Protein AF-0000000085162118 (afdb_homodimer)

Organism: Staphylococcus carnosus (strain TM300) (NCBI:txid396513)

Solvent-accessible surface area (backbone atoms only — not comparable to full-atom values): 21091 Å² total; per-residue (Å²): 132,62,80,82,36,65,68,50,48,50,50,53,48,37,44,37,50,25,44,54,58,46,34,51,7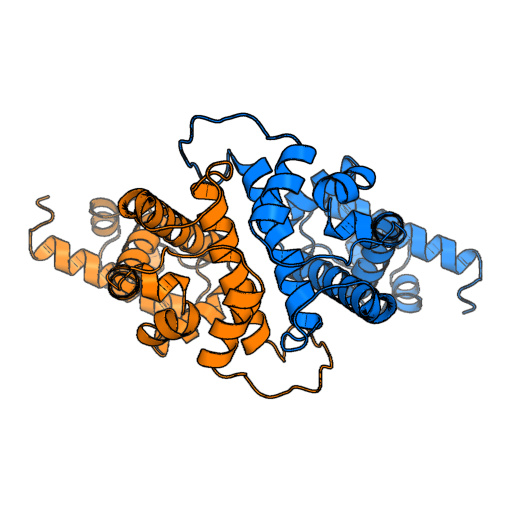9,40,49,58,87,74,59,46,67,65,59,30,22,61,69,40,72,45,57,68,71,60,48,57,75,76,31,90,47,67,62,52,44,47,50,54,40,52,53,61,70,43,41,68,54,71,69,44,59,66,64,50,42,61,63,27,40,48,54,44,47,53,77,60,56,45,71,67,54,53,46,26,48,62,56,31,69,75,29,62,65,55,46,52,52,51,50,49,53,50,35,49,52,44,31,50,49,46,63,77,36,47,90,46,42,47,57,65,84,87,48,55,58,64,57,52,26,43,41,51,52,35,37,52,52,42,52,50,44,57,50,67,24,68,65,70,60,71,53,80,57,81,73,72,68,65,70,52,49,68,56,49,18,52,44,47,60,58,43,36,47,69,43,58,52,76,128,131,62,80,80,37,66,68,50,48,51,50,52,47,37,44,37,51,25,43,54,59,45,34,51,79,40,50,58,88,76,58,46,67,66,59,31,23,63,69,39,71,46,56,68,72,60,47,57,74,77,31,90,48,66,64,52,43,48,51,53,41,52,53,60,71,44,42,69,55,71,68,44,58,67,63,51,43,60,62,27,42,49,54,44,48,53,75,62,57,46,72,65,54,53,45,24,49,63,57,31,68,77,30,60,66,56,47,52,53,52,49,49,54,50,33,51,52,44,29,50,50,48,62,78,36,46,90,44,43,47,56,66,85,86,48,54,58,64,56,52,25,41,40,52,52,34,38,52,50,42,52,50,45,58,51,66,24,67,67,72,59,69,55,81,57,79,72,74,68,68,70,53,49,69,55,52,18,51,43,47,59,59,42,37,46,68,42,58,52,77,130

Structure (mmCIF, N/CA/C/O backbone):
data_AF-0000000085162118-model_v1
#
loop_
_entity.id
_entity.type
_entity.pdbx_description
1 polymer 'Transcriptional regulator tetR-family'
#
loop_
_atom_site.group_PDB
_atom_site.id
_atom_site.type_symbol
_atom_site.label_atom_id
_atom_site.label_alt_id
_atom_site.label_comp_id
_atom_site.label_asym_id
_atom_site.label_entity_id
_atom_site.label_seq_id
_atom_site.pdbx_PDB_ins_code
_atom_site.Cartn_x
_atom_site.Cartn_y
_atom_site.Cartn_z
_atom_site.occupancy
_atom_site.B_iso_or_equiv
_atom_site.auth_seq_id
_atom_site.auth_comp_id
_atom_site.auth_asym_id
_atom_site.auth_atom_id
_atom_site.pdbx_PDB_model_num
ATOM 1 N N . MET A 1 1 ? -11.867 -37.469 -3.518 1 51.97 1 MET A N 1
ATOM 2 C CA . MET A 1 1 ? -11.844 -37.375 -4.973 1 51.97 1 MET A CA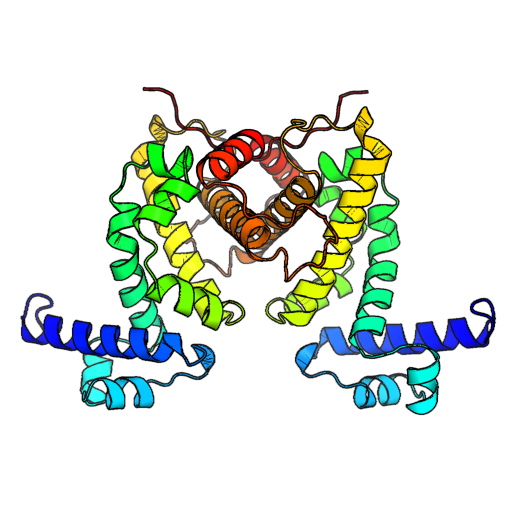 1
ATOM 3 C C . MET A 1 1 ? -10.422 -37.188 -5.484 1 51.97 1 MET A C 1
ATOM 5 O O . MET A 1 1 ? -9.617 -36.5 -4.863 1 51.97 1 MET A O 1
ATOM 9 N N . ASN A 1 2 ? -9.922 -37.875 -6.387 1 58.12 2 ASN A N 1
ATOM 10 C CA . ASN A 1 2 ? -8.57 -37.875 -6.934 1 58.12 2 ASN A CA 1
ATOM 11 C C . ASN A 1 2 ? -8.281 -36.562 -7.66 1 58.12 2 ASN A C 1
ATOM 13 O O . ASN A 1 2 ? -8.914 -36.25 -8.672 1 58.12 2 ASN A O 1
ATOM 17 N N . PRO A 1 3 ? -7.422 -35.625 -7.141 1 63.78 3 PRO A N 1
ATOM 18 C CA . PRO A 1 3 ? -7.133 -34.312 -7.754 1 63.78 3 PRO A CA 1
ATOM 19 C C . PRO A 1 3 ? -6.656 -34.438 -9.203 1 63.78 3 PRO A C 1
ATOM 21 O O . PRO A 1 3 ? -6.742 -33.469 -9.969 1 63.78 3 PRO A O 1
ATOM 24 N N . THR A 1 4 ? -6.332 -35.594 -9.609 1 70.62 4 THR A N 1
ATOM 25 C CA . THR A 1 4 ? -5.852 -35.812 -10.969 1 70.62 4 THR A CA 1
ATOM 26 C C . THR A 1 4 ? -6.988 -36.281 -11.875 1 70.62 4 THR A C 1
ATOM 28 O O . THR A 1 4 ? -6.805 -36.406 -13.086 1 70.62 4 THR A O 1
ATOM 31 N N . ASP A 1 5 ? -8.047 -36.438 -11.234 1 79.69 5 ASP A N 1
ATOM 32 C CA . ASP A 1 5 ? -9.234 -36.781 -12.008 1 79.69 5 ASP A CA 1
ATOM 33 C C . ASP A 1 5 ? -9.656 -35.625 -12.922 1 79.69 5 ASP A C 1
ATOM 35 O O . ASP A 1 5 ? -9.789 -34.5 -12.477 1 79.69 5 ASP A O 1
ATOM 39 N N . LEU A 1 6 ? -9.789 -35.844 -14.18 1 87.44 6 LEU A N 1
ATOM 40 C CA . LEU A 1 6 ? -10.125 -34.875 -15.211 1 87.44 6 LEU A CA 1
ATOM 41 C C . LEU A 1 6 ? -11.367 -34.094 -14.828 1 87.44 6 LEU A C 1
ATOM 43 O O . LEU A 1 6 ? -11.469 -32.906 -15.141 1 87.44 6 LEU A O 1
ATOM 47 N N . ARG A 1 7 ? -12.281 -34.75 -14.18 1 87.69 7 ARG A N 1
ATOM 48 C CA . ARG A 1 7 ? -13.508 -34.094 -13.766 1 87.69 7 ARG A CA 1
ATOM 49 C C . ARG A 1 7 ? -13.219 -33 -12.734 1 87.69 7 ARG A C 1
ATOM 51 O O . ARG A 1 7 ? -13.82 -31.922 -12.758 1 87.69 7 ARG A O 1
ATOM 58 N N . VAL A 1 8 ? -12.289 -33.281 -11.875 1 91.38 8 VAL A N 1
ATOM 59 C CA . VAL A 1 8 ? -11.906 -32.344 -10.836 1 91.38 8 VAL A CA 1
ATOM 60 C C . VAL A 1 8 ? -11.219 -31.125 -11.461 1 91.38 8 VAL A C 1
ATOM 62 O O . VAL A 1 8 ? -11.539 -29.984 -11.125 1 91.38 8 VAL A O 1
ATOM 65 N N . ILE A 1 9 ? -10.391 -31.406 -12.398 1 92.69 9 ILE A N 1
ATOM 66 C CA . ILE A 1 9 ? -9.648 -30.344 -13.078 1 92.69 9 ILE A CA 1
ATOM 67 C C . ILE A 1 9 ? -10.617 -29.438 -13.836 1 92.69 9 ILE A C 1
ATOM 69 O O . ILE A 1 9 ? -10.5 -28.219 -13.781 1 92.69 9 ILE A O 1
ATOM 73 N N . LYS A 1 10 ? -11.523 -30.031 -14.484 1 94.06 10 LYS A N 1
ATOM 74 C CA . LYS A 1 10 ? -12.5 -29.297 -15.266 1 94.06 10 LYS A CA 1
ATOM 75 C C . LYS A 1 10 ? -13.359 -28.406 -14.367 1 94.06 10 LYS A C 1
ATOM 77 O O . LYS A 1 10 ? -13.641 -27.25 -14.711 1 94.06 10 LYS A O 1
ATOM 82 N N . THR A 1 11 ? -13.75 -28.938 -13.266 1 96 11 THR A N 1
ATOM 83 C CA . THR A 1 11 ? -14.578 -28.188 -12.336 1 96 11 THR A CA 1
ATOM 84 C C . THR A 1 11 ? -13.812 -27 -11.758 1 96 11 THR A C 1
ATOM 86 O O . THR A 1 11 ? -14.312 -25.875 -11.742 1 96 11 THR A O 1
ATOM 89 N N . LYS A 1 12 ? -12.586 -27.266 -11.336 1 97 12 LYS A N 1
ATOM 90 C CA . LYS A 1 12 ? -11.766 -26.203 -10.766 1 97 12 LYS A CA 1
ATOM 91 C C . LYS A 1 12 ? -11.508 -25.094 -11.797 1 97 12 LYS A C 1
ATOM 93 O O . LYS A 1 12 ? -11.539 -23.922 -11.461 1 97 12 LYS A O 1
ATOM 98 N N . ARG A 1 13 ? -11.32 -25.516 -13.008 1 96.25 13 ARG A N 1
ATOM 99 C CA . ARG A 1 13 ? -11.102 -24.547 -14.078 1 96.25 13 ARG A CA 1
ATOM 100 C C . ARG A 1 13 ? -12.352 -23.719 -14.328 1 96.25 13 ARG A C 1
ATOM 102 O O . ARG A 1 13 ? -12.266 -22.5 -14.508 1 96.25 13 ARG A O 1
ATOM 109 N N . ALA A 1 14 ? -13.477 -24.391 -14.344 1 97.44 14 ALA A N 1
ATOM 110 C CA . ALA A 1 14 ? -14.734 -23.688 -14.578 1 97.44 14 ALA A CA 1
ATOM 111 C C . ALA A 1 14 ? -15 -22.656 -13.492 1 97.44 14 ALA A C 1
ATOM 113 O O . ALA A 1 14 ? -15.383 -21.516 -13.789 1 97.44 14 ALA A O 1
ATOM 114 N N . LEU A 1 15 ? -14.742 -23.031 -12.305 1 98.31 15 LEU A N 1
ATOM 115 C CA . LEU A 1 15 ? -14.969 -22.141 -11.18 1 98.31 15 LEU A CA 1
ATOM 116 C C . LEU A 1 15 ? -13.961 -20.984 -11.18 1 98.31 15 LEU A C 1
ATOM 118 O O . LEU A 1 15 ? -14.328 -19.844 -10.945 1 98.31 15 LEU A O 1
ATOM 122 N N . SER A 1 16 ? -12.742 -21.297 -11.477 1 97.44 16 SER A N 1
ATOM 123 C CA . SER A 1 16 ? -11.703 -20.281 -11.531 1 97.44 16 SER A CA 1
ATOM 124 C C . SER A 1 16 ? -11.945 -19.297 -12.664 1 97.44 16 SER A C 1
ATOM 126 O O . SER A 1 16 ? -11.797 -18.078 -12.492 1 97.44 16 SER A O 1
ATOM 128 N N . ASP A 1 17 ? -12.352 -19.828 -13.812 1 96.81 17 ASP A N 1
ATOM 129 C CA . ASP A 1 17 ? -12.672 -18.984 -14.953 1 96.81 17 ASP A CA 1
ATOM 130 C C . ASP A 1 17 ? -13.859 -18.062 -14.641 1 96.81 17 ASP A C 1
ATOM 132 O O . ASP A 1 17 ? -13.875 -16.906 -15.047 1 96.81 17 ASP A O 1
ATOM 136 N N . SER A 1 18 ? -14.766 -18.641 -14.016 1 98.19 18 SER A N 1
ATOM 137 C CA . SER A 1 18 ? -15.945 -17.875 -13.609 1 98.19 18 SER A CA 1
ATOM 138 C C . SER A 1 18 ? -15.555 -16.719 -12.688 1 98.19 18 SER A C 1
ATOM 140 O O . SER A 1 18 ? -15.984 -15.586 -12.891 1 98.19 18 SER A O 1
ATOM 142 N N . LEU A 1 19 ? -14.773 -17 -11.672 1 98.06 19 LEU A N 1
ATOM 143 C CA . LEU A 1 19 ? -14.32 -15.945 -10.773 1 98.06 19 LEU A CA 1
ATOM 144 C C . LEU A 1 19 ? -13.531 -14.883 -11.523 1 98.06 19 LEU A C 1
ATOM 146 O O . LEU A 1 19 ? -13.711 -13.688 -11.289 1 98.06 19 LEU A O 1
ATOM 150 N N . PHE A 1 20 ? -12.672 -15.367 -12.383 1 96.25 20 PHE A N 1
ATOM 151 C CA . PHE A 1 20 ? -11.875 -14.453 -13.195 1 96.25 20 PHE A CA 1
ATOM 152 C C . PHE A 1 20 ? -12.766 -13.469 -13.945 1 96.25 20 PHE A C 1
ATOM 154 O O . PHE A 1 20 ? -12.531 -12.258 -13.906 1 96.25 20 PHE A O 1
ATOM 161 N N . LYS A 1 21 ? -13.742 -13.953 -14.531 1 96.25 21 LYS A N 1
ATOM 162 C CA . LYS A 1 21 ? -14.68 -13.133 -15.297 1 96.25 21 LYS A CA 1
ATOM 163 C C . LYS A 1 21 ? -15.406 -12.141 -14.391 1 96.25 21 LYS A C 1
ATOM 165 O O . LYS A 1 21 ? -15.523 -10.961 -14.727 1 96.25 21 LYS A O 1
ATOM 170 N N . LEU A 1 22 ? -15.836 -12.555 -13.312 1 97.75 22 LEU A N 1
ATOM 171 C CA . LEU A 1 22 ? -16.562 -11.711 -12.383 1 97.75 22 LEU A CA 1
ATOM 172 C C . LEU A 1 22 ? -15.68 -10.594 -11.844 1 97.75 22 LEU A C 1
ATOM 174 O O . LEU A 1 22 ? -16.141 -9.469 -11.648 1 97.75 22 LEU A O 1
ATOM 178 N N . LEU A 1 23 ? -14.414 -10.906 -11.641 1 96.88 23 LEU A N 1
ATOM 179 C CA . LEU A 1 23 ? -13.461 -9.953 -11.07 1 96.88 23 LEU A CA 1
ATOM 180 C C . LEU A 1 23 ? -13.25 -8.766 -12.008 1 96.88 23 LEU A C 1
ATOM 182 O O . LEU A 1 23 ? -12.812 -7.699 -11.578 1 96.88 23 LEU A O 1
ATOM 186 N N . GLU A 1 24 ? -13.523 -8.961 -13.234 1 93.75 24 GLU A N 1
ATOM 187 C CA . GLU A 1 24 ? -13.312 -7.902 -14.219 1 93.75 24 GLU A CA 1
ATOM 188 C C . GLU A 1 24 ? -14.289 -6.746 -14 1 93.75 24 GLU A C 1
ATOM 190 O O . GLU A 1 24 ? -13.961 -5.594 -14.289 1 93.75 24 GLU A O 1
ATOM 195 N N . ASN A 1 25 ? -15.438 -7.086 -13.367 1 94.06 25 ASN A N 1
ATOM 196 C CA . ASN A 1 25 ? -16.453 -6.043 -13.344 1 94.06 25 ASN A CA 1
ATOM 197 C C . ASN A 1 25 ? -17.109 -5.922 -11.969 1 94.06 25 ASN A C 1
ATOM 199 O O . ASN A 1 25 ? -17.906 -5.008 -11.734 1 94.06 25 ASN A O 1
ATOM 203 N N . THR A 1 26 ? -16.797 -6.773 -11.125 1 95.69 26 THR A N 1
ATOM 204 C CA . THR A 1 26 ? -17.406 -6.789 -9.805 1 95.69 26 THR A CA 1
ATOM 205 C C . THR A 1 26 ? -16.328 -6.828 -8.719 1 95.69 26 THR A C 1
ATOM 207 O O . THR A 1 26 ? -15.352 -7.566 -8.828 1 95.69 26 THR A O 1
ATOM 210 N N . MET A 1 27 ? -16.531 -6.051 -7.664 1 94.25 27 MET A N 1
ATOM 211 C CA . MET A 1 27 ? -15.609 -6.094 -6.527 1 94.25 27 MET A CA 1
ATOM 212 C C . MET A 1 27 ? -15.625 -7.469 -5.867 1 94.25 27 MET A C 1
ATOM 214 O O . MET A 1 27 ? -16.688 -8.055 -5.672 1 94.25 27 MET A O 1
ATOM 218 N N . PHE A 1 28 ? -14.492 -7.867 -5.52 1 96.75 28 PHE A N 1
ATOM 219 C CA . PHE A 1 28 ? -14.367 -9.203 -4.941 1 96.75 28 PHE A CA 1
ATOM 220 C C . PHE A 1 28 ? -15.234 -9.336 -3.695 1 96.75 28 PHE A C 1
ATOM 222 O O . PHE A 1 28 ? -15.891 -10.359 -3.502 1 96.75 28 PHE A O 1
ATOM 229 N N . SER A 1 29 ? -15.227 -8.367 -2.855 1 93.12 29 SER A N 1
ATOM 230 C CA . SER A 1 29 ? -15.984 -8.391 -1.608 1 93.12 29 SER A CA 1
ATOM 231 C C . SER A 1 29 ? -17.469 -8.609 -1.867 1 93.12 29 SER A C 1
ATOM 233 O O . SER A 1 29 ? -18.188 -9.164 -1.02 1 93.12 29 SER A O 1
ATOM 235 N N . SER A 1 30 ? -17.953 -8.258 -2.998 1 95.75 30 SER A N 1
ATOM 236 C CA . SER A 1 30 ? -19.375 -8.352 -3.33 1 95.75 30 SER A CA 1
ATOM 237 C C . SER A 1 30 ? -19.688 -9.656 -4.066 1 95.75 30 SER A C 1
ATOM 239 O O . SER A 1 30 ? -20.844 -10 -4.26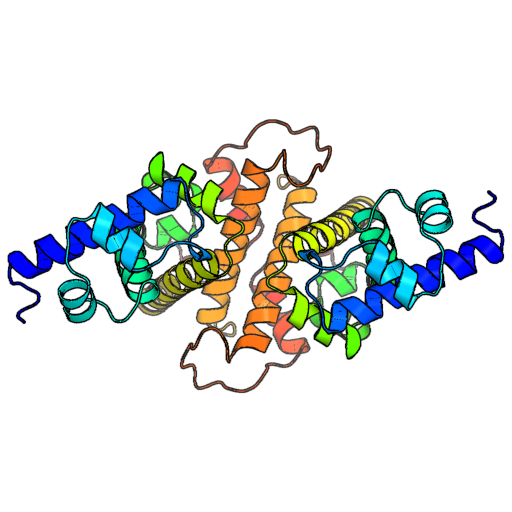2 1 95.75 30 SER A O 1
ATOM 241 N N . ILE A 1 31 ? -18.703 -10.297 -4.531 1 98.12 31 ILE A N 1
ATOM 242 C CA . ILE A 1 31 ? -18.906 -11.555 -5.242 1 98.12 31 ILE A CA 1
ATOM 243 C C . ILE A 1 31 ? -19.25 -12.664 -4.25 1 98.12 31 ILE A C 1
ATOM 245 O O . ILE A 1 31 ? -18.609 -12.789 -3.205 1 98.12 31 ILE A O 1
ATOM 249 N N . THR A 1 32 ? -20.234 -13.422 -4.543 1 97.88 32 THR A N 1
ATOM 250 C CA . THR A 1 32 ? -20.641 -14.523 -3.678 1 97.88 32 THR A CA 1
ATOM 251 C C . THR A 1 32 ? -20.391 -15.867 -4.359 1 97.88 32 THR A C 1
ATOM 253 O O . THR A 1 32 ? -20.188 -15.922 -5.578 1 97.88 32 THR A O 1
ATOM 256 N N . VAL A 1 33 ? -20.438 -16.906 -3.543 1 98.38 33 VAL A N 1
ATOM 257 C CA . VAL A 1 33 ? -20.297 -18.25 -4.078 1 98.38 33 VAL A CA 1
ATOM 258 C C . VAL A 1 33 ? -21.438 -18.547 -5.059 1 98.38 33 VAL A C 1
ATOM 260 O O . VAL A 1 33 ? -21.219 -19.172 -6.102 1 98.38 33 VAL A O 1
ATOM 263 N N . ASN A 1 34 ? -22.594 -18.047 -4.762 1 98.25 34 ASN A N 1
ATOM 264 C CA . ASN A 1 34 ? -23.734 -18.25 -5.652 1 98.25 34 ASN A CA 1
ATOM 265 C C . ASN A 1 34 ? -23.484 -17.625 -7.023 1 98.25 34 ASN A C 1
ATOM 267 O O . ASN A 1 34 ? -23.781 -18.25 -8.055 1 98.25 34 ASN A O 1
ATOM 271 N N . MET A 1 35 ? -23 -16.438 -7.105 1 98.56 35 MET A N 1
ATOM 272 C CA . MET A 1 35 ? -22.688 -15.773 -8.367 1 98.56 35 MET A CA 1
ATOM 273 C C . MET A 1 35 ? -21.672 -16.594 -9.172 1 98.56 35 MET A C 1
ATOM 275 O O . MET A 1 35 ? -21.828 -16.75 -10.383 1 98.56 35 MET A O 1
ATOM 279 N N . ILE A 1 36 ? -20.656 -17.094 -8.492 1 98.75 36 ILE A N 1
ATOM 280 C CA . ILE A 1 36 ? -19.594 -17.891 -9.117 1 98.75 36 ILE A CA 1
ATOM 281 C C . ILE A 1 36 ? -20.188 -19.156 -9.711 1 98.75 36 ILE A C 1
ATOM 283 O O . ILE A 1 36 ? -19.938 -19.5 -10.867 1 98.75 36 ILE A O 1
ATOM 287 N N . CYS A 1 37 ? -20.938 -19.844 -8.891 1 98.62 37 CYS A N 1
ATOM 288 C CA . CYS A 1 37 ? -21.547 -21.094 -9.305 1 98.62 37 CYS A CA 1
ATOM 289 C C . CYS A 1 37 ? -22.484 -20.891 -10.484 1 98.62 37 CYS A C 1
ATOM 291 O O . CYS A 1 37 ? -22.484 -21.672 -11.43 1 98.62 37 CYS A O 1
ATOM 293 N N . GLU A 1 38 ? -23.312 -19.859 -10.445 1 98.31 38 GLU A N 1
ATOM 294 C CA . GLU A 1 38 ? -24.234 -19.562 -11.531 1 98.31 38 GLU A CA 1
ATOM 295 C C . GLU A 1 38 ? -23.484 -19.297 -12.836 1 98.31 38 GLU A C 1
ATOM 297 O O . GLU A 1 38 ? -23.844 -19.828 -13.883 1 98.31 38 GLU A O 1
ATOM 302 N N . GLU A 1 39 ? -22.438 -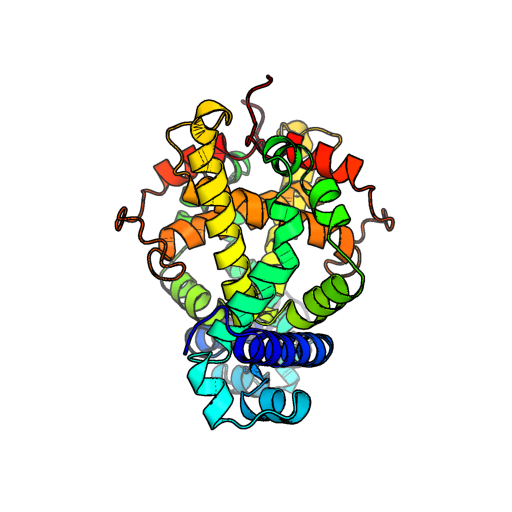18.531 -12.773 1 97.75 39 GLU A N 1
ATOM 303 C CA . GLU A 1 39 ? -21.625 -18.203 -13.945 1 97.75 39 GLU A CA 1
ATOM 304 C C . GLU A 1 39 ? -20.922 -19.453 -14.492 1 97.75 39 GLU A C 1
ATOM 306 O O . GLU A 1 39 ? -20.781 -19.594 -15.703 1 97.75 39 GLU A O 1
ATOM 311 N N . ALA A 1 40 ? -20.516 -20.328 -13.641 1 98 40 ALA A N 1
ATOM 312 C CA . ALA A 1 40 ? -19.781 -21.516 -14.016 1 98 40 ALA A CA 1
ATOM 313 C C . ALA A 1 40 ? -20.719 -22.656 -14.391 1 98 40 ALA A C 1
ATOM 315 O O . ALA A 1 40 ? -20.281 -23.688 -14.922 1 98 40 ALA A O 1
ATOM 316 N N . LEU A 1 41 ? -21.938 -22.5 -14.016 1 97.38 41 LEU A N 1
ATOM 317 C CA . LEU A 1 41 ? -22.922 -23.562 -14.18 1 97.38 41 LEU A CA 1
ATOM 318 C C . LEU A 1 41 ? -22.531 -24.797 -13.359 1 97.38 41 LEU A C 1
ATOM 320 O O . LEU A 1 41 ? -22.516 -25.922 -13.883 1 97.38 41 LEU A O 1
ATOM 324 N N . VAL A 1 42 ? -22.156 -24.594 -12.172 1 97.25 42 VAL A N 1
ATOM 325 C CA . VAL A 1 42 ? -21.781 -25.609 -11.195 1 97.25 42 VAL A CA 1
ATOM 326 C C . VAL A 1 42 ? -22.625 -25.469 -9.938 1 97.25 42 VAL A C 1
ATOM 328 O O . VAL A 1 42 ? -22.891 -24.344 -9.484 1 97.25 42 VAL A O 1
ATOM 331 N N . HIS A 1 43 ? -23.062 -26.562 -9.352 1 96.19 43 HIS A N 1
ATOM 332 C CA . HIS A 1 43 ? -23.844 -26.531 -8.125 1 96.19 43 HIS A CA 1
ATOM 333 C C . HIS A 1 43 ? -22.969 -26.156 -6.926 1 96.19 43 HIS A C 1
ATOM 335 O O . HIS A 1 43 ? -21.797 -26.5 -6.871 1 96.19 43 HIS A O 1
ATOM 341 N N . ARG A 1 44 ? -23.641 -25.547 -5.945 1 96.69 44 ARG A N 1
ATOM 342 C CA . ARG A 1 44 ? -22.953 -25.094 -4.742 1 96.69 44 ARG A CA 1
ATOM 343 C C . ARG A 1 44 ? -22.344 -26.266 -3.986 1 96.69 44 ARG A C 1
ATOM 345 O O . ARG A 1 44 ? -21.25 -26.141 -3.408 1 96.69 44 ARG A O 1
ATOM 352 N N . THR A 1 45 ? -23 -27.391 -3.977 1 96.81 45 THR A N 1
ATOM 353 C CA . THR A 1 45 ? -22.484 -28.562 -3.291 1 96.81 45 THR A CA 1
ATOM 354 C C . THR A 1 45 ? -21.156 -29 -3.893 1 96.81 45 THR A C 1
ATOM 356 O O . THR A 1 45 ? -20.25 -29.406 -3.166 1 96.81 45 THR A O 1
ATOM 359 N N . THR A 1 46 ? -21.109 -28.938 -5.211 1 96.62 46 THR A N 1
ATOM 360 C CA . THR A 1 46 ? -19.891 -29.297 -5.914 1 96.62 46 THR A CA 1
ATOM 361 C C . THR A 1 46 ? -18.781 -28.281 -5.609 1 96.62 46 THR A C 1
ATOM 363 O O . THR A 1 46 ? -17.625 -28.656 -5.461 1 96.62 46 THR A O 1
ATOM 366 N N . PHE A 1 47 ? -19.125 -27 -5.512 1 98.12 47 PHE A N 1
ATOM 367 C CA . PHE A 1 47 ? -18.156 -25.969 -5.133 1 98.12 47 PHE A CA 1
ATOM 368 C C . PHE A 1 47 ? -17.438 -26.359 -3.844 1 98.12 47 PHE A C 1
ATOM 370 O O . PHE A 1 47 ? -16.219 -26.359 -3.783 1 98.12 47 PHE A O 1
ATOM 377 N N . TYR A 1 48 ? -18.188 -26.781 -2.885 1 97.25 48 TYR A N 1
ATOM 378 C CA . TYR A 1 48 ? -17.656 -27 -1.546 1 97.25 48 TYR A CA 1
ATOM 379 C C . TYR A 1 48 ? -16.906 -28.328 -1.47 1 97.25 48 TYR A C 1
ATOM 381 O O . TYR A 1 48 ? -16.203 -28.594 -0.49 1 97.25 48 TYR A O 1
ATOM 389 N N . LYS A 1 49 ? -16.953 -29.172 -2.443 1 96.94 49 LYS A N 1
ATOM 390 C CA . LYS A 1 49 ? -16.109 -30.359 -2.562 1 96.94 49 LYS A CA 1
ATOM 391 C C . LYS A 1 49 ? -14.688 -29.984 -2.938 1 96.94 49 LYS A C 1
ATOM 393 O O . LYS A 1 49 ? -13.75 -30.75 -2.682 1 96.94 49 LYS A O 1
ATOM 398 N N . HIS A 1 50 ? -14.586 -28.828 -3.521 1 97.06 50 HIS A N 1
ATOM 399 C CA . HIS A 1 50 ? -13.289 -28.469 -4.082 1 97.06 50 HIS A CA 1
ATOM 400 C C . HIS A 1 50 ? -12.672 -27.297 -3.336 1 97.06 50 HIS A C 1
ATOM 402 O O . HIS A 1 50 ? -11.453 -27.172 -3.254 1 97.06 50 HIS A O 1
ATOM 408 N N . PHE A 1 51 ? -13.547 -26.391 -2.859 1 98.12 51 PHE A N 1
ATOM 409 C CA . PHE A 1 51 ? -13.062 -25.172 -2.203 1 98.12 51 PHE A CA 1
ATOM 410 C C . PHE A 1 51 ? -13.844 -24.906 -0.922 1 98.12 51 PHE A C 1
ATOM 412 O O . PHE A 1 51 ? -15.055 -25.125 -0.872 1 98.12 51 PHE A O 1
ATOM 419 N N . TYR A 1 52 ? -13.133 -24.328 0.046 1 97.56 52 TYR A N 1
ATOM 420 C CA . TYR A 1 52 ? -13.742 -24.031 1.338 1 97.56 52 TYR A CA 1
ATOM 421 C C . TYR A 1 52 ? -14.602 -22.781 1.257 1 97.56 52 TYR A C 1
ATOM 423 O O . TYR A 1 52 ? -15.664 -22.703 1.889 1 97.56 52 TYR A O 1
ATOM 431 N N . ASP A 1 53 ? -14.148 -21.781 0.558 1 97.19 53 ASP A N 1
ATOM 432 C CA . ASP A 1 53 ? -14.82 -20.5 0.371 1 97.19 53 ASP A CA 1
ATOM 433 C C . ASP A 1 53 ? -14.273 -19.766 -0.845 1 97.19 53 ASP A C 1
ATOM 435 O O . ASP A 1 53 ? -13.453 -20.312 -1.588 1 97.19 53 ASP A O 1
ATOM 439 N N . LYS A 1 54 ? -14.734 -18.625 -1.088 1 97.31 54 LYS A N 1
ATOM 440 C CA . LYS A 1 54 ? -14.32 -17.875 -2.266 1 97.31 54 LYS A CA 1
ATOM 441 C C . LYS A 1 54 ? -12.867 -17.422 -2.143 1 97.31 54 LYS A C 1
ATOM 443 O O . LYS A 1 54 ? -12.195 -17.172 -3.15 1 97.31 54 LYS A O 1
ATOM 448 N N . TYR A 1 55 ? -12.375 -17.328 -0.967 1 95.75 55 TYR A N 1
ATOM 449 C CA . TYR A 1 55 ? -10.984 -16.953 -0.766 1 95.75 55 TYR A CA 1
ATOM 450 C C . TYR A 1 55 ? -10.047 -18.078 -1.188 1 95.75 55 TYR A C 1
ATOM 452 O O . TYR A 1 55 ? -8.992 -17.828 -1.771 1 95.75 55 TYR A O 1
ATOM 460 N N . ASP A 1 56 ? -10.445 -19.219 -0.856 1 96.94 56 ASP A N 1
ATOM 461 C CA . ASP A 1 56 ? -9.703 -20.391 -1.307 1 96.94 56 ASP A CA 1
ATOM 462 C C . ASP A 1 56 ? -9.656 -20.453 -2.832 1 96.94 56 ASP A C 1
ATOM 464 O O . ASP A 1 56 ? -8.602 -20.719 -3.414 1 96.94 56 ASP A O 1
ATOM 468 N N . LEU A 1 57 ? -10.742 -20.219 -3.4 1 98.31 57 LEU A N 1
ATOM 469 C CA . LEU A 1 57 ? -10.805 -20.203 -4.859 1 98.31 57 LEU A CA 1
ATOM 470 C C . LEU A 1 57 ? -9.961 -19.062 -5.426 1 98.31 57 LEU A C 1
ATOM 472 O O . LEU A 1 57 ? -9.266 -19.25 -6.43 1 98.31 57 LEU A O 1
ATOM 476 N N . LEU A 1 58 ? -10.031 -17.891 -4.832 1 97.38 58 LEU A N 1
ATOM 477 C CA . LEU A 1 58 ? -9.203 -16.766 -5.27 1 97.38 58 LEU A CA 1
ATOM 478 C C . LEU A 1 58 ? -7.723 -17.125 -5.207 1 97.38 58 LEU A C 1
ATOM 480 O O . LEU A 1 58 ? -6.969 -16.828 -6.133 1 97.38 58 LEU A O 1
ATOM 484 N N . SER A 1 59 ? -7.379 -17.75 -4.133 1 95.31 59 SER A N 1
ATOM 485 C CA . SER A 1 59 ? -5.992 -18.172 -3.986 1 95.31 59 SER A CA 1
ATOM 486 C C . SER A 1 59 ? -5.578 -19.109 -5.125 1 95.31 59 SER A C 1
ATOM 488 O O . SER A 1 59 ? -4.508 -18.938 -5.711 1 95.31 59 SER A O 1
ATOM 490 N N . TYR A 1 60 ? -6.383 -20.016 -5.367 1 96.06 60 TYR A N 1
ATOM 491 C CA . TYR A 1 60 ? -6.133 -20.953 -6.461 1 96.06 60 TYR A CA 1
ATOM 492 C C . TYR A 1 60 ? -5.992 -20.219 -7.789 1 96.06 60 TYR A C 1
ATOM 494 O O . TYR A 1 60 ? -5.062 -20.484 -8.555 1 96.06 60 TYR A O 1
ATOM 502 N N . LEU A 1 61 ? -6.863 -19.328 -8.062 1 95.44 61 LEU A N 1
ATOM 503 C CA . LEU A 1 61 ? -6.855 -18.547 -9.297 1 95.44 61 LEU A CA 1
ATOM 504 C C . LEU A 1 61 ? -5.57 -17.75 -9.422 1 95.44 61 LEU A C 1
ATOM 506 O O . LEU A 1 61 ? -4.898 -17.797 -10.453 1 95.44 61 LEU A O 1
ATOM 510 N N . LEU A 1 62 ? -5.199 -17.016 -8.438 1 92.81 62 LEU A N 1
ATOM 511 C CA . LEU A 1 62 ? -4.047 -16.125 -8.477 1 92.81 62 LEU A CA 1
ATOM 512 C C . LEU A 1 62 ? -2.752 -16.922 -8.609 1 92.81 62 LEU A C 1
ATOM 514 O O . LEU A 1 62 ? -1.825 -16.5 -9.305 1 92.81 62 LEU A O 1
ATOM 518 N N . GLN A 1 63 ? -2.703 -18.031 -7.922 1 91.88 63 GLN A N 1
ATOM 519 C CA . GLN A 1 63 ? -1.528 -18.891 -8.062 1 91.88 63 GLN A CA 1
ATOM 520 C C . GLN A 1 63 ? -1.361 -19.359 -9.508 1 91.88 63 GLN A C 1
ATOM 522 O O . GLN A 1 63 ? -0.243 -19.406 -10.023 1 91.88 63 GLN A O 1
ATOM 527 N N . ASN A 1 64 ? -2.451 -19.656 -10.117 1 90.69 64 ASN A N 1
ATOM 528 C CA . ASN A 1 64 ? -2.395 -20.125 -11.5 1 90.69 64 ASN A CA 1
ATOM 529 C C . ASN A 1 64 ? -2.041 -19 -12.461 1 90.69 64 ASN A C 1
ATOM 531 O O . ASN A 1 64 ? -1.244 -19.188 -13.383 1 90.69 64 ASN A O 1
ATOM 535 N N . VAL A 1 65 ? -2.59 -17.875 -12.25 1 88 65 VAL A N 1
ATOM 536 C CA . VAL A 1 65 ? -2.387 -16.766 -13.18 1 88 65 VAL A CA 1
ATOM 537 C C . VAL A 1 65 ? -0.965 -16.234 -13.039 1 88 65 VAL A C 1
ATOM 539 O O . VAL A 1 65 ? -0.403 -15.688 -13.992 1 88 65 VAL A O 1
ATOM 542 N N . THR A 1 66 ? -0.335 -16.391 -11.906 1 88.5 66 THR A N 1
ATOM 543 C CA . THR A 1 66 ? 0.991 -15.82 -11.688 1 88.5 66 THR A CA 1
ATOM 544 C C . THR A 1 66 ? 2.068 -16.891 -11.852 1 88.5 66 THR A C 1
ATOM 546 O O . THR A 1 66 ? 3.252 -16.625 -11.633 1 88.5 66 THR A O 1
ATOM 549 N N . LYS A 1 67 ? 1.687 -18.078 -12.156 1 89.06 67 LYS A N 1
ATOM 550 C CA . LYS A 1 67 ? 2.611 -19.203 -12.25 1 89.06 67 LYS A CA 1
ATOM 551 C C . LYS A 1 67 ? 3.771 -18.891 -13.188 1 89.06 67 LYS A C 1
ATOM 553 O O . LYS A 1 67 ? 4.934 -19.125 -12.844 1 89.06 67 LYS A O 1
ATOM 558 N N . GLY A 1 68 ? 3.498 -18.312 -14.344 1 87.19 68 GLY A N 1
ATOM 559 C CA . GLY A 1 68 ? 4.531 -17.969 -15.312 1 87.19 68 GLY A CA 1
ATOM 560 C C . GLY A 1 68 ? 5.531 -16.969 -14.781 1 87.19 68 GLY A C 1
ATOM 561 O O . GLY A 1 68 ? 6.73 -17.062 -15.055 1 87.19 68 GLY A O 1
ATOM 562 N N . TYR A 1 69 ? 5.098 -16 -14.047 1 89.06 69 TYR A N 1
ATOM 563 C CA . TYR A 1 69 ? 5.965 -15 -13.43 1 89.06 69 TYR A CA 1
ATOM 564 C C . TYR A 1 69 ? 6.949 -15.656 -12.469 1 89.06 69 TYR A C 1
ATOM 566 O O . TYR A 1 69 ? 8.148 -15.367 -12.508 1 89.06 69 TYR A O 1
ATOM 574 N N . PHE A 1 70 ? 6.477 -16.578 -11.719 1 90.81 70 PHE A N 1
ATOM 575 C CA . PHE A 1 70 ? 7.305 -17.156 -10.664 1 90.81 70 PHE A CA 1
ATOM 576 C C . PHE A 1 70 ? 8.188 -18.266 -11.203 1 90.81 70 PHE A C 1
ATOM 578 O O . PHE A 1 70 ? 9.086 -18.75 -10.516 1 90.81 70 PHE A O 1
ATOM 585 N N . GLU A 1 71 ? 7.938 -18.656 -12.398 1 89.31 71 GLU A N 1
ATOM 586 C CA . GLU A 1 71 ? 8.812 -19.625 -13.062 1 89.31 71 GLU A CA 1
ATOM 587 C C . GLU A 1 71 ? 10.031 -18.938 -13.672 1 89.31 71 GLU A C 1
ATOM 589 O O . GLU A 1 71 ? 11.016 -19.578 -14.008 1 89.31 71 GLU A O 1
ATOM 594 N N . LYS A 1 72 ? 9.945 -17.641 -13.812 1 88.81 72 LYS A N 1
ATOM 595 C CA . LYS A 1 72 ? 11.086 -16.875 -14.305 1 88.81 72 LYS A CA 1
ATOM 596 C C . LYS A 1 72 ? 12.219 -16.875 -13.289 1 88.81 72 LYS A C 1
ATOM 598 O O . LYS A 1 72 ? 11.984 -16.984 -12.086 1 88.81 72 LYS A O 1
ATOM 603 N N . ASP A 1 73 ? 13.398 -16.688 -13.82 1 88.88 73 ASP A N 1
ATOM 604 C CA . ASP A 1 73 ? 14.586 -16.609 -12.969 1 88.88 73 ASP A CA 1
ATOM 605 C C . ASP A 1 73 ? 14.445 -15.492 -11.938 1 88.88 73 ASP A C 1
ATOM 607 O O . ASP A 1 73 ? 14.047 -14.375 -12.266 1 88.88 73 ASP A O 1
ATOM 611 N N . LEU A 1 74 ? 14.742 -15.859 -10.719 1 88.38 74 LEU A N 1
ATOM 612 C CA . LEU A 1 74 ? 14.633 -14.906 -9.617 1 88.38 74 LEU A CA 1
ATOM 613 C C . LEU A 1 74 ? 15.508 -13.68 -9.867 1 88.38 74 LEU A C 1
ATOM 615 O O . LEU A 1 74 ? 15.125 -12.562 -9.523 1 88.38 74 LEU A O 1
ATOM 619 N N . ARG A 1 75 ? 16.672 -13.859 -10.492 1 86.81 75 ARG A N 1
ATOM 620 C CA . ARG A 1 75 ? 17.594 -12.758 -10.781 1 86.81 75 ARG A CA 1
ATOM 621 C C . ARG A 1 75 ? 16.922 -11.711 -11.656 1 86.81 75 ARG A C 1
ATOM 623 O O . ARG A 1 75 ? 17.031 -10.508 -11.391 1 86.81 75 ARG A O 1
ATOM 630 N N . ASP A 1 76 ? 16.219 -12.242 -12.641 1 89.38 76 ASP A N 1
ATOM 631 C CA . ASP A 1 76 ? 15.523 -11.328 -13.539 1 89.38 76 ASP A CA 1
ATOM 632 C C . ASP A 1 76 ? 14.383 -10.609 -12.812 1 89.38 76 ASP A C 1
ATOM 634 O O . ASP A 1 76 ? 14.172 -9.414 -13.008 1 89.38 76 ASP A O 1
ATOM 638 N N . ARG A 1 77 ? 13.688 -11.281 -12 1 90.25 77 ARG A N 1
ATOM 639 C CA . ARG A 1 77 ? 12.539 -10.711 -11.305 1 90.25 77 ARG A CA 1
ATOM 640 C C . ARG A 1 77 ? 12.977 -9.633 -10.32 1 90.25 77 ARG A C 1
ATOM 642 O O . ARG A 1 77 ? 12.258 -8.656 -10.102 1 90.25 77 ARG A O 1
ATOM 649 N N . ILE A 1 78 ? 14.18 -9.758 -9.75 1 88.75 78 ILE A N 1
ATOM 650 C CA . ILE A 1 78 ? 14.664 -8.789 -8.773 1 88.75 78 ILE A CA 1
ATOM 651 C C . ILE A 1 78 ? 15.305 -7.605 -9.484 1 88.75 78 ILE A C 1
ATOM 653 O O . ILE A 1 78 ? 15.055 -6.449 -9.125 1 88.75 78 ILE A O 1
ATOM 657 N N . HIS A 1 79 ? 16.078 -7.871 -10.539 1 89.12 79 HIS A N 1
ATOM 658 C CA . HIS A 1 79 ? 16.812 -6.82 -11.234 1 89.12 79 HIS A CA 1
ATOM 659 C C . HIS A 1 79 ? 15.906 -6.047 -12.188 1 89.12 79 HIS A C 1
ATOM 661 O O . HIS A 1 79 ? 16.141 -4.863 -12.445 1 89.12 79 HIS A O 1
ATOM 667 N N . GLN A 1 80 ? 14.906 -6.738 -12.781 1 92.88 80 GLN A N 1
ATOM 668 C CA . GLN A 1 80 ? 13.977 -6.137 -13.734 1 92.88 80 GLN A CA 1
ATOM 669 C C . GLN A 1 80 ? 12.531 -6.477 -13.375 1 92.88 80 GLN A C 1
ATOM 671 O O . GLN A 1 80 ? 11.812 -7.074 -14.18 1 92.88 80 GLN A O 1
ATOM 676 N N . PRO A 1 81 ? 12.164 -6.02 -12.219 1 92.25 81 PRO A N 1
ATOM 677 C CA . PRO A 1 81 ? 10.844 -6.434 -11.734 1 92.25 81 PRO A CA 1
ATOM 678 C C . PRO A 1 81 ? 9.719 -6.02 -12.672 1 92.25 81 PRO A C 1
ATOM 680 O O . PRO A 1 81 ? 8.773 -6.789 -12.891 1 92.25 81 PRO A O 1
ATOM 683 N N . PHE A 1 82 ? 9.789 -4.91 -13.305 1 91.69 82 PHE A N 1
ATOM 684 C CA . PHE A 1 82 ? 8.68 -4.422 -14.117 1 91.69 82 PHE A CA 1
ATOM 685 C C . PHE A 1 82 ? 8.664 -5.121 -15.477 1 91.69 82 PHE A C 1
ATOM 687 O O . PHE A 1 82 ? 7.602 -5.516 -15.961 1 91.69 82 PHE A O 1
ATOM 694 N N . GLN A 1 83 ? 9.812 -5.305 -16.094 1 90.69 83 GLN A N 1
ATOM 695 C CA . GLN A 1 83 ? 9.875 -6.074 -17.344 1 90.69 83 GLN A CA 1
ATOM 696 C C . GLN A 1 83 ? 9.43 -7.516 -17.109 1 90.69 83 GLN A C 1
ATOM 698 O O . GLN A 1 83 ? 8.797 -8.125 -17.984 1 90.69 83 GLN A O 1
ATOM 703 N N . SER A 1 84 ? 9.789 -8.039 -15.969 1 90.5 84 SER A N 1
ATOM 704 C CA . SER A 1 84 ? 9.406 -9.406 -15.633 1 90.5 84 SER A CA 1
ATOM 705 C C . SER A 1 84 ? 7.895 -9.531 -15.461 1 90.5 84 SER A C 1
ATOM 707 O O . SER A 1 84 ? 7.293 -10.508 -15.914 1 90.5 84 SER A O 1
ATOM 709 N N . ILE A 1 85 ? 7.27 -8.547 -14.82 1 87.12 85 ILE A N 1
ATOM 710 C CA . ILE A 1 85 ? 5.828 -8.555 -14.609 1 87.12 85 ILE A CA 1
ATOM 711 C C . ILE A 1 85 ? 5.105 -8.383 -15.938 1 87.12 85 ILE A C 1
ATOM 713 O O . ILE A 1 85 ? 4.086 -9.031 -16.188 1 87.12 85 ILE A O 1
ATOM 717 N N . ALA A 1 86 ? 5.617 -7.492 -16.781 1 83.88 86 ALA A N 1
ATOM 718 C CA . ALA A 1 86 ? 4.98 -7.156 -18.062 1 83.88 86 ALA A CA 1
ATOM 719 C C . ALA A 1 86 ? 4.871 -8.391 -18.953 1 83.88 86 ALA A C 1
ATOM 721 O O . ALA A 1 86 ? 3.975 -8.469 -19.797 1 83.88 86 ALA A O 1
ATOM 722 N N . THR A 1 87 ? 5.762 -9.297 -18.797 1 78.12 87 THR A N 1
ATOM 723 C CA . THR A 1 87 ? 5.734 -10.516 -19.594 1 78.12 87 THR A CA 1
ATOM 724 C C . THR A 1 87 ? 4.488 -11.336 -19.281 1 78.12 87 THR A C 1
ATOM 726 O O . THR A 1 87 ? 4.059 -12.156 -20.094 1 78.12 87 THR A O 1
ATOM 729 N N . PHE A 1 88 ? 3.914 -11 -18.125 1 72.5 88 PHE A N 1
ATOM 730 C CA . PHE A 1 88 ? 2.791 -11.828 -17.688 1 72.5 88 PHE A CA 1
ATOM 731 C C . PHE A 1 88 ? 1.507 -11.008 -17.641 1 72.5 88 PHE A C 1
ATOM 733 O O . PHE A 1 88 ? 0.418 -11.562 -17.469 1 72.5 88 PHE A O 1
ATOM 740 N N . ILE A 1 89 ? 1.716 -9.766 -17.703 1 67.94 89 ILE A N 1
ATOM 741 C CA . ILE A 1 89 ? 0.549 -8.898 -17.609 1 67.94 89 ILE A CA 1
ATOM 742 C C . ILE A 1 89 ? -0.158 -8.828 -18.969 1 67.94 89 ILE A C 1
ATOM 744 O O . ILE A 1 89 ? 0.42 -8.367 -19.953 1 67.94 89 ILE A O 1
ATOM 748 N N . ASP A 1 90 ? -1.236 -9.602 -19.016 1 64.62 90 ASP A N 1
ATOM 749 C CA . ASP A 1 90 ? -2.125 -9.406 -20.156 1 64.62 90 ASP A CA 1
ATOM 750 C C . ASP A 1 90 ? -3.297 -8.5 -19.797 1 64.62 90 ASP A C 1
ATOM 752 O O . ASP A 1 90 ? -3.412 -8.047 -18.656 1 64.62 90 ASP A O 1
ATOM 756 N N . PHE A 1 91 ? -4.016 -8.094 -20.766 1 54.81 91 PHE A N 1
ATOM 757 C CA . PHE A 1 91 ? -5.098 -7.121 -20.672 1 54.81 91 PHE A CA 1
ATOM 758 C C . PHE A 1 91 ? -6.059 -7.488 -19.547 1 54.81 91 PHE A C 1
ATOM 760 O O . PHE A 1 91 ? -6.379 -6.656 -18.688 1 54.81 91 PHE A O 1
ATOM 767 N N . PRO A 1 92 ? -6.34 -8.633 -19.375 1 69.94 92 PRO A N 1
ATOM 768 C CA . PRO A 1 92 ? -7.336 -8.953 -18.344 1 69.94 92 PRO A CA 1
ATOM 769 C C . PRO A 1 92 ? -6.801 -8.766 -16.938 1 69.94 92 PRO A C 1
ATOM 771 O O . PRO A 1 92 ? -7.531 -8.32 -16.047 1 69.94 92 PRO A O 1
ATOM 774 N N . ILE A 1 93 ? -5.598 -8.922 -16.797 1 77.06 93 ILE A N 1
ATOM 775 C CA . ILE A 1 93 ? -5.031 -8.797 -15.453 1 77.06 93 ILE A CA 1
ATOM 776 C C . ILE A 1 93 ? -4.977 -7.324 -15.047 1 77.06 93 ILE A C 1
ATOM 778 O O . ILE A 1 93 ? -5.277 -6.98 -13.898 1 77.06 93 ILE A O 1
ATOM 782 N N . THR A 1 94 ? -4.734 -6.586 -16 1 76.38 94 THR A N 1
ATOM 783 C CA . THR A 1 94 ? -4.695 -5.152 -15.75 1 76.38 94 THR A CA 1
ATOM 784 C C . THR A 1 94 ? -6.082 -4.629 -15.383 1 76.38 94 THR A C 1
ATOM 786 O O . THR A 1 94 ? -6.223 -3.826 -14.453 1 76.38 94 THR A O 1
ATOM 789 N N . LYS A 1 95 ? -7.055 -5.141 -16.141 1 82.31 95 LYS A N 1
ATOM 790 C CA . LYS A 1 95 ? -8.43 -4.734 -15.883 1 82.31 95 LYS A CA 1
ATOM 791 C C . LYS A 1 95 ? -8.875 -5.16 -14.484 1 82.31 95 LYS A C 1
ATOM 793 O O . LYS A 1 95 ? -9.5 -4.387 -13.766 1 82.31 95 LYS A O 1
ATOM 798 N N . ILE A 1 96 ? -8.508 -6.285 -14.148 1 88.81 96 ILE A N 1
ATOM 799 C CA . ILE A 1 96 ? -8.867 -6.82 -12.844 1 88.81 96 ILE A CA 1
ATOM 800 C C . ILE A 1 96 ? -8.156 -6.031 -11.75 1 88.81 96 ILE A C 1
ATOM 802 O O . ILE A 1 96 ? -8.766 -5.652 -10.75 1 88.81 96 ILE A O 1
ATOM 806 N N . SER A 1 97 ? -6.918 -5.777 -11.977 1 82.56 97 SER A N 1
ATOM 807 C CA . SER A 1 97 ? -6.145 -5.027 -10.992 1 82.56 97 SER A CA 1
ATOM 808 C C . SER A 1 97 ? -6.742 -3.645 -10.75 1 82.56 97 SER A C 1
ATOM 810 O O . SER A 1 97 ? -6.84 -3.195 -9.609 1 82.56 97 SER A O 1
ATOM 812 N N . GLU A 1 98 ? -7.176 -3.064 -11.781 1 80.75 98 GLU A N 1
ATOM 813 C CA . GLU A 1 98 ? -7.777 -1.738 -11.68 1 80.75 98 GLU A CA 1
ATOM 814 C C . GLU A 1 98 ? -9.117 -1.798 -10.953 1 80.75 98 GLU A C 1
ATOM 816 O O . GLU A 1 98 ? -9.398 -0.971 -10.078 1 80.75 98 GLU A O 1
ATOM 821 N N . LYS A 1 99 ? -9.875 -2.723 -11.289 1 87.25 99 LYS A N 1
ATOM 822 C CA . LYS A 1 99 ? -11.203 -2.873 -10.695 1 87.25 99 LYS A CA 1
ATOM 823 C C . LYS A 1 99 ? -11.094 -3.207 -9.203 1 87.25 99 LYS A C 1
ATOM 825 O O . LYS A 1 99 ? -11.891 -2.719 -8.398 1 87.25 99 LYS A O 1
ATOM 830 N N . GLN A 1 100 ? -10.102 -3.959 -8.898 1 90.75 100 GLN A N 1
ATOM 831 C CA . GLN A 1 100 ? -10 -4.508 -7.547 1 90.75 100 GLN A CA 1
ATOM 832 C C . GLN A 1 100 ? -9.094 -3.652 -6.672 1 90.75 100 GLN A C 1
ATOM 834 O O . GLN A 1 100 ? -8.883 -3.963 -5.496 1 90.75 100 GLN A O 1
ATOM 839 N N . LYS A 1 101 ? -8.547 -2.598 -7.137 1 78.81 101 LYS A N 1
ATOM 840 C CA . LYS A 1 101 ? -7.492 -1.826 -6.488 1 78.81 101 LYS A CA 1
ATOM 841 C C . LYS A 1 101 ? -7.906 -1.4 -5.086 1 78.81 101 LYS A C 1
ATOM 843 O O . LYS A 1 101 ? -7.059 -1.238 -4.203 1 78.81 101 LYS A O 1
ATOM 848 N N . HIS A 1 102 ? -9.195 -1.312 -4.836 1 77.88 102 HIS A N 1
ATOM 849 C CA . HIS A 1 102 ? -9.648 -0.829 -3.535 1 77.88 102 HIS A CA 1
ATOM 850 C C . HIS A 1 102 ? -10.359 -1.929 -2.752 1 77.88 102 HIS A C 1
ATOM 852 O O . HIS A 1 102 ? -10.984 -1.659 -1.726 1 77.88 102 HIS A O 1
ATOM 858 N N . ASP A 1 103 ? -10.281 -3.148 -3.264 1 88.25 103 ASP A N 1
ATOM 859 C CA . ASP A 1 103 ? -10.828 -4.277 -2.514 1 88.25 103 ASP A CA 1
ATOM 860 C C . ASP A 1 103 ? -9.797 -4.84 -1.54 1 88.25 103 ASP A C 1
ATOM 862 O O . ASP A 1 103 ? -8.836 -5.496 -1.954 1 88.25 103 ASP A O 1
ATOM 866 N N . PRO A 1 104 ? -10.031 -4.625 -0.279 1 82.06 104 PRO A N 1
ATOM 867 C CA . PRO A 1 104 ? -8.992 -5.004 0.684 1 82.06 104 PRO A CA 1
ATOM 868 C C . PRO A 1 104 ? -8.742 -6.508 0.718 1 82.06 104 PRO A C 1
ATOM 870 O O . PRO A 1 104 ? -7.602 -6.945 0.875 1 82.06 104 PRO A O 1
ATOM 873 N N . LYS A 1 105 ? -9.727 -7.223 0.58 1 87.44 105 LYS A N 1
ATOM 874 C CA . LYS A 1 105 ? -9.562 -8.672 0.671 1 87.44 105 LYS A CA 1
ATOM 875 C C . LYS A 1 105 ? -8.859 -9.227 -0.563 1 87.44 105 LYS A C 1
ATOM 877 O O . LYS A 1 105 ? -8.055 -10.148 -0.46 1 87.44 105 LYS A O 1
ATOM 882 N N . PHE A 1 106 ? -9.203 -8.711 -1.703 1 91.94 106 PHE A N 1
ATOM 883 C CA . PHE A 1 106 ? -8.484 -9.086 -2.914 1 91.94 106 PHE A CA 1
ATOM 884 C C . PHE A 1 106 ? -7.004 -8.758 -2.787 1 91.94 106 PHE A C 1
ATOM 886 O O . PHE A 1 106 ? -6.148 -9.609 -3.061 1 91.94 106 PHE A O 1
ATOM 893 N N . PHE A 1 107 ? -6.762 -7.602 -2.318 1 82.94 107 PHE A N 1
ATOM 894 C CA . PHE A 1 107 ? -5.387 -7.125 -2.195 1 82.94 107 PHE A CA 1
ATOM 895 C C . PHE A 1 107 ? -4.625 -7.945 -1.161 1 82.94 107 PHE A C 1
ATOM 897 O O . PHE A 1 107 ? -3.496 -8.375 -1.412 1 82.94 107 PHE A O 1
ATOM 904 N N . GLU A 1 108 ? -5.219 -8.117 -0.077 1 84 108 GLU A N 1
ATOM 905 C CA . GLU A 1 108 ? -4.562 -8.859 0.995 1 84 108 GLU A CA 1
ATOM 906 C C . GLU A 1 108 ? -4.23 -10.281 0.556 1 84 108 GLU A C 1
ATOM 908 O O . GLU A 1 108 ? -3.137 -10.781 0.823 1 84 108 GLU A O 1
ATOM 913 N N . THR A 1 109 ? -5.168 -10.898 -0.094 1 88.5 109 THR A N 1
ATOM 914 C CA . THR A 1 109 ? -4.953 -12.266 -0.568 1 88.5 109 THR A CA 1
ATOM 915 C C . THR A 1 109 ? -3.857 -12.305 -1.629 1 88.5 109 THR A C 1
ATOM 917 O O . THR A 1 109 ? -2.943 -13.125 -1.555 1 88.5 109 THR A O 1
ATOM 920 N N . GLY A 1 110 ? -3.93 -11.438 -2.59 1 87.94 110 GLY A N 1
ATOM 921 C CA . GLY A 1 110 ? -2.918 -11.359 -3.633 1 87.94 110 GLY A CA 1
ATOM 922 C C . GLY A 1 110 ? -1.53 -11.055 -3.098 1 87.94 110 GLY A C 1
ATOM 923 O O . GLY A 1 110 ? -0.561 -11.727 -3.467 1 87.94 110 GLY A O 1
ATOM 924 N N . ALA A 1 111 ? -1.482 -10.109 -2.256 1 84.5 111 ALA A N 1
ATOM 925 C CA . ALA A 1 111 ? -0.205 -9.734 -1.655 1 84.5 111 ALA A CA 1
ATOM 926 C C . ALA A 1 111 ? 0.391 -10.891 -0.865 1 84.5 111 ALA A C 1
ATOM 928 O O . ALA A 1 111 ? 1.591 -11.164 -0.956 1 84.5 111 ALA A O 1
ATOM 929 N N . SER A 1 112 ? -0.465 -11.562 -0.139 1 86.75 112 SER A N 1
ATOM 930 C CA . SER A 1 112 ? -0.003 -12.672 0.679 1 86.75 112 SER A CA 1
ATOM 931 C C . SER A 1 112 ? 0.596 -13.781 -0.184 1 86.75 112 SER A C 1
ATOM 933 O O . SER A 1 112 ? 1.652 -14.328 0.143 1 86.75 112 SER A O 1
ATOM 935 N N . ILE A 1 113 ? -0.012 -14.07 -1.215 1 87.69 113 ILE A N 1
ATOM 936 C CA . ILE A 1 113 ? 0.475 -15.102 -2.123 1 87.69 113 ILE A CA 1
ATOM 937 C C . ILE A 1 113 ? 1.812 -14.672 -2.723 1 87.69 113 ILE A C 1
ATOM 939 O O . ILE A 1 113 ? 2.758 -15.461 -2.779 1 87.69 113 ILE A O 1
ATOM 943 N N . PHE A 1 114 ? 1.876 -13.461 -3.129 1 87.31 114 PHE A N 1
ATOM 944 C CA . PHE A 1 114 ? 3.086 -12.922 -3.742 1 87.31 114 PHE A CA 1
ATOM 945 C C . PHE A 1 114 ? 4.246 -12.938 -2.752 1 87.31 114 PHE A C 1
ATOM 947 O O . PHE A 1 114 ? 5.332 -13.43 -3.068 1 87.31 114 PHE A O 1
ATOM 954 N N . ILE A 1 115 ? 3.992 -12.453 -1.621 1 88.19 115 ILE A N 1
ATOM 955 C CA . ILE A 1 115 ? 5.016 -12.359 -0.587 1 88.19 115 ILE A CA 1
ATOM 956 C C . ILE A 1 115 ? 5.508 -13.758 -0.221 1 88.19 115 ILE A C 1
ATOM 958 O O . ILE A 1 115 ? 6.715 -13.984 -0.099 1 88.19 115 ILE A O 1
ATOM 962 N N . GLU A 1 116 ? 4.59 -14.656 -0.124 1 89.19 116 GLU A N 1
ATOM 963 C CA . GLU A 1 116 ? 4.957 -16.016 0.244 1 89.19 116 GLU A CA 1
ATOM 964 C C . GLU A 1 116 ? 5.805 -16.672 -0.843 1 89.19 116 GLU A C 1
ATOM 966 O O . GLU A 1 116 ? 6.805 -17.328 -0.547 1 89.19 116 GLU A O 1
ATOM 971 N N . LYS A 1 117 ? 5.422 -16.516 -1.983 1 90.5 117 LYS A N 1
ATOM 972 C CA . LYS A 1 117 ? 6.191 -17.094 -3.086 1 90.5 117 LYS A CA 1
ATOM 973 C C . LYS A 1 117 ? 7.566 -16.438 -3.193 1 90.5 117 LYS A C 1
ATOM 975 O O . LYS A 1 117 ? 8.562 -17.109 -3.445 1 90.5 117 LYS A O 1
ATOM 980 N N . LEU A 1 118 ? 7.605 -15.172 -3.049 1 88.88 118 LEU A N 1
ATOM 981 C CA . LEU A 1 118 ? 8.875 -14.461 -3.078 1 88.88 118 LEU A CA 1
ATOM 982 C C . LEU A 1 118 ? 9.781 -14.906 -1.932 1 88.88 118 LEU A C 1
ATOM 984 O O . LEU A 1 118 ? 10.977 -15.125 -2.127 1 88.88 118 LEU A O 1
ATOM 988 N N . ARG A 1 119 ? 9.148 -14.969 -0.768 1 87.44 119 ARG A N 1
ATOM 989 C CA . ARG A 1 119 ? 9.883 -15.461 0.39 1 87.44 119 ARG A CA 1
ATOM 990 C C . ARG A 1 119 ? 10.508 -16.828 0.103 1 87.44 119 ARG A C 1
ATOM 992 O O . ARG A 1 119 ? 11.695 -17.031 0.367 1 87.44 119 ARG A O 1
ATOM 999 N N . GLN A 1 120 ? 9.766 -17.719 -0.431 1 89.88 120 GLN A N 1
ATOM 1000 C CA . GLN A 1 120 ? 10.25 -19.047 -0.779 1 89.88 120 GLN A CA 1
ATOM 1001 C C . GLN A 1 120 ? 11.375 -18.984 -1.808 1 89.88 120 GLN A C 1
ATOM 1003 O O . GLN A 1 120 ? 12.375 -19.688 -1.693 1 89.88 120 GLN A O 1
ATOM 1008 N N . ASP A 1 121 ? 11.195 -18.109 -2.699 1 88.38 121 ASP A N 1
ATOM 1009 C CA . ASP A 1 121 ? 12.211 -17.953 -3.734 1 88.38 121 ASP A CA 1
ATOM 1010 C C . ASP A 1 121 ? 13.523 -17.422 -3.141 1 88.38 121 ASP A C 1
ATOM 1012 O O . ASP A 1 121 ? 14.602 -17.906 -3.488 1 88.38 121 ASP A O 1
ATOM 1016 N N . ILE A 1 122 ? 13.391 -16.453 -2.352 1 83.88 122 ILE A N 1
ATOM 1017 C CA . ILE A 1 122 ? 14.57 -15.859 -1.732 1 83.88 122 ILE A CA 1
ATOM 1018 C C . ILE A 1 122 ? 15.266 -16.891 -0.846 1 83.88 122 ILE A C 1
ATOM 1020 O O . ILE A 1 122 ? 16.484 -17.016 -0.858 1 83.88 122 ILE A O 1
ATOM 1024 N N . GLU A 1 123 ? 14.461 -17.641 -0.13 1 84.69 123 GLU A N 1
ATOM 1025 C CA . GLU A 1 123 ? 15.008 -18.688 0.728 1 84.69 123 GLU A CA 1
ATOM 1026 C C . GLU A 1 123 ? 15.711 -19.766 -0.093 1 84.69 123 GLU A C 1
ATOM 1028 O O . GLU A 1 123 ? 16.797 -20.219 0.273 1 84.69 123 GLU A O 1
ATOM 1033 N N . ASP A 1 124 ? 15.094 -20.172 -1.108 1 87.69 124 ASP A N 1
ATOM 1034 C CA . ASP A 1 124 ? 15.625 -21.234 -1.965 1 87.69 124 ASP A CA 1
ATOM 1035 C C . ASP A 1 124 ? 16.891 -20.766 -2.682 1 87.69 124 ASP A C 1
ATOM 1037 O O . ASP A 1 124 ? 17.688 -21.594 -3.141 1 87.69 124 ASP A O 1
ATOM 1041 N N . ASN A 1 125 ? 17.094 -19.406 -2.764 1 85 125 ASN A N 1
ATOM 1042 C CA . ASN A 1 125 ? 18.234 -18.844 -3.484 1 85 125 ASN A CA 1
ATOM 1043 C C . ASN A 1 125 ? 19.078 -17.953 -2.582 1 85 125 ASN A C 1
ATOM 1045 O O . ASN A 1 125 ? 19.656 -16.969 -3.037 1 85 125 ASN A O 1
ATOM 1049 N N . LYS A 1 126 ? 19 -18.234 -1.364 1 80.25 126 LYS A N 1
ATOM 1050 C CA . LYS A 1 126 ? 19.641 -17.391 -0.356 1 80.25 126 LYS A CA 1
ATOM 1051 C C . LYS A 1 126 ? 21.109 -17.188 -0.67 1 80.25 126 LYS A C 1
ATOM 1053 O O . LYS A 1 126 ? 21.672 -16.141 -0.384 1 80.25 126 LYS A O 1
ATOM 1058 N N . ASP A 1 127 ? 21.703 -18.125 -1.275 1 78.44 127 ASP A N 1
ATOM 1059 C CA . ASP A 1 127 ? 23.125 -18.078 -1.605 1 78.44 127 ASP A CA 1
ATOM 1060 C C . ASP A 1 127 ? 23.391 -17.094 -2.75 1 78.44 127 ASP A C 1
ATOM 1062 O O . ASP A 1 127 ? 24.516 -16.625 -2.926 1 78.44 127 ASP A O 1
ATOM 1066 N N . LYS A 1 128 ? 22.359 -16.766 -3.484 1 78.69 128 LYS A N 1
ATOM 1067 C CA . LYS A 1 128 ? 22.5 -15.898 -4.656 1 78.69 128 LYS A CA 1
ATOM 1068 C C . LYS A 1 128 ? 22.078 -14.469 -4.332 1 78.69 128 LYS A C 1
ATOM 1070 O O . LYS A 1 128 ? 22.328 -13.547 -5.113 1 78.69 128 LYS A O 1
ATOM 1075 N N . ILE A 1 129 ? 21.422 -14.273 -3.277 1 76.12 129 ILE A N 1
ATOM 1076 C CA . ILE A 1 129 ? 20.828 -12.969 -3 1 76.12 129 ILE A CA 1
ATOM 1077 C C . ILE A 1 129 ? 21.688 -12.227 -1.977 1 76.12 129 ILE A C 1
ATOM 1079 O O . ILE A 1 129 ? 22.109 -12.805 -0.977 1 76.12 129 ILE A O 1
ATOM 1083 N N . GLU A 1 130 ? 22.078 -11.047 -2.387 1 78.62 130 GLU A N 1
ATOM 1084 C CA . GLU A 1 130 ? 22.812 -10.172 -1.48 1 78.62 130 GLU A CA 1
ATOM 1085 C C . GLU A 1 130 ? 21.859 -9.32 -0.644 1 78.62 130 GLU A C 1
ATOM 1087 O O . GLU A 1 130 ? 21.391 -8.273 -1.098 1 78.62 130 GLU A O 1
ATOM 1092 N N . VAL A 1 131 ? 21.375 -9.867 0.334 1 72.25 131 VAL A N 1
ATOM 1093 C CA . VAL A 1 131 ? 20.594 -9.102 1.302 1 72.25 131 VAL A CA 1
ATOM 1094 C C . VAL A 1 131 ? 21.25 -9.188 2.678 1 72.25 131 VAL A C 1
ATOM 1096 O O . VAL A 1 131 ? 21.844 -10.203 3.025 1 72.25 131 VAL A O 1
ATOM 1099 N N . ASP A 1 132 ? 21.219 -7.984 3.299 1 78.88 132 ASP A N 1
ATOM 1100 C CA . ASP A 1 132 ? 21.797 -7.977 4.641 1 78.88 132 ASP A CA 1
ATOM 1101 C C . ASP A 1 132 ? 21.156 -9.055 5.52 1 78.88 132 ASP A C 1
ATOM 1103 O O . ASP A 1 132 ? 19.938 -9.117 5.645 1 78.88 132 ASP A O 1
ATOM 1107 N N . SER A 1 133 ? 21.938 -9.836 6.09 1 79.06 133 SER A N 1
ATOM 1108 C CA . SER A 1 133 ? 21.469 -10.992 6.848 1 79.06 133 SER A CA 1
ATOM 1109 C C . SER A 1 133 ? 20.672 -10.57 8.078 1 79.06 133 SER A C 1
ATOM 1111 O O . SER A 1 133 ? 19.953 -11.383 8.664 1 79.06 133 SER A O 1
ATOM 1113 N N . ASP A 1 134 ? 20.75 -9.297 8.422 1 85.56 134 ASP A N 1
ATOM 1114 C CA . ASP A 1 134 ? 20.031 -8.805 9.594 1 85.56 134 ASP A CA 1
ATOM 1115 C C . ASP A 1 134 ? 18.578 -8.492 9.258 1 85.56 134 ASP A C 1
ATOM 1117 O O . ASP A 1 134 ? 17.75 -8.312 10.156 1 85.56 134 ASP A O 1
ATOM 1121 N N . VAL A 1 135 ? 18.281 -8.469 8.016 1 90.62 135 VAL A N 1
ATOM 1122 C CA . VAL A 1 135 ? 16.906 -8.18 7.602 1 90.62 135 VAL A CA 1
ATOM 1123 C C . VAL A 1 135 ? 16.172 -9.484 7.324 1 90.62 135 VAL A C 1
ATOM 1125 O O . VAL A 1 135 ? 16.594 -10.281 6.48 1 90.62 135 VAL A O 1
ATOM 1128 N N . PRO A 1 136 ? 15.133 -9.711 8.07 1 88.88 136 PRO A N 1
ATOM 1129 C CA . PRO A 1 136 ? 14.359 -10.93 7.805 1 88.88 136 PRO A CA 1
ATOM 1130 C C . PRO A 1 136 ? 13.875 -11.016 6.359 1 88.88 136 PRO A C 1
ATOM 1132 O O . PRO A 1 136 ? 13.469 -10.008 5.781 1 88.88 136 PRO A O 1
ATOM 1135 N N . ILE A 1 137 ? 13.859 -12.211 5.879 1 87.19 137 ILE A N 1
ATOM 1136 C CA . ILE A 1 137 ? 13.547 -12.445 4.477 1 87.19 137 ILE A CA 1
ATOM 1137 C C . ILE A 1 137 ? 12.102 -12.031 4.191 1 87.19 137 ILE A C 1
ATOM 1139 O O . ILE A 1 137 ? 11.797 -11.523 3.111 1 87.19 137 ILE A O 1
ATOM 1143 N N . ASP A 1 138 ? 11.258 -12.312 5.125 1 87.44 138 ASP A N 1
ATOM 1144 C CA . ASP A 1 138 ? 9.867 -11.938 4.93 1 87.44 138 ASP A CA 1
ATOM 1145 C C . ASP A 1 138 ? 9.711 -10.422 4.816 1 87.44 138 ASP A C 1
ATOM 1147 O O . ASP A 1 138 ? 8.852 -9.93 4.086 1 87.44 138 ASP A O 1
ATOM 1151 N N . LEU A 1 139 ? 10.516 -9.664 5.52 1 91.38 139 LEU A N 1
ATOM 1152 C CA . LEU A 1 139 ? 10.5 -8.211 5.398 1 91.38 139 LEU A CA 1
ATOM 1153 C C . LEU A 1 139 ? 11.031 -7.773 4.039 1 91.38 139 LEU A C 1
ATOM 1155 O O . LEU A 1 139 ? 10.492 -6.844 3.432 1 91.38 139 LEU A O 1
ATOM 1159 N N . VAL A 1 140 ? 12.07 -8.422 3.584 1 91 140 VAL A N 1
ATOM 1160 C CA . VAL A 1 140 ? 12.609 -8.133 2.26 1 91 140 VAL A CA 1
ATOM 1161 C C . VAL A 1 140 ? 11.516 -8.305 1.206 1 91 140 VAL A C 1
ATOM 1163 O O . VAL A 1 140 ? 11.328 -7.438 0.353 1 91 140 VAL A O 1
ATOM 1166 N N . ALA A 1 141 ? 10.773 -9.406 1.313 1 90.69 141 ALA A N 1
ATOM 1167 C CA . ALA A 1 141 ? 9.711 -9.688 0.353 1 90.69 141 ALA A CA 1
ATOM 1168 C C . ALA A 1 141 ? 8.617 -8.633 0.413 1 90.69 141 ALA A C 1
ATOM 1170 O O . ALA A 1 141 ? 8.102 -8.203 -0.623 1 90.69 141 ALA A O 1
ATOM 1171 N N . ARG A 1 142 ? 8.281 -8.172 1.587 1 90.38 142 ARG A N 1
ATOM 1172 C CA . ARG A 1 142 ? 7.242 -7.164 1.779 1 90.38 142 ARG A CA 1
ATOM 1173 C C . ARG A 1 142 ? 7.652 -5.836 1.16 1 90.38 142 ARG A C 1
ATOM 1175 O O . ARG A 1 142 ? 6.848 -5.18 0.493 1 90.38 142 ARG A O 1
ATOM 1182 N N . VAL A 1 143 ? 8.852 -5.445 1.417 1 92.81 143 VAL A N 1
ATOM 1183 C CA . VAL A 1 143 ? 9.336 -4.168 0.905 1 92.81 143 VAL A CA 1
ATOM 1184 C C . VAL A 1 143 ? 9.438 -4.227 -0.618 1 92.81 143 VAL A C 1
ATOM 1186 O O . VAL A 1 143 ? 9.086 -3.268 -1.307 1 92.81 143 VAL A O 1
ATOM 1189 N N . PHE A 1 144 ? 9.922 -5.375 -1.116 1 93 144 PHE A N 1
ATOM 1190 C CA . PHE A 1 144 ? 9.984 -5.57 -2.561 1 93 144 PHE A CA 1
ATOM 1191 C C . PHE A 1 144 ? 8.609 -5.395 -3.189 1 93 144 PHE A C 1
ATOM 1193 O O . PHE A 1 144 ? 8.445 -4.613 -4.125 1 93 144 PHE A O 1
ATOM 1200 N N . GLU A 1 145 ? 7.66 -6.086 -2.648 1 90.19 145 GLU A N 1
ATOM 1201 C C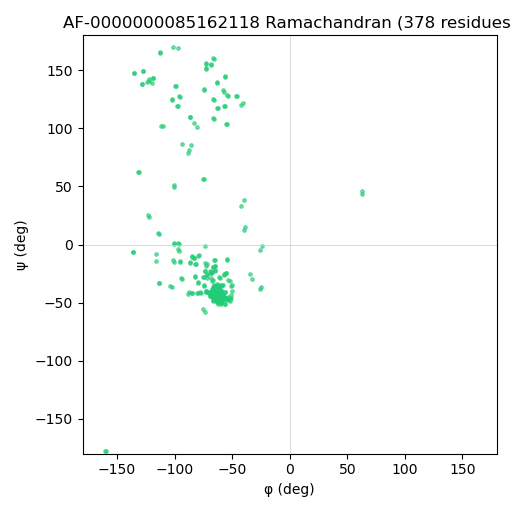A . GLU A 1 145 ? 6.289 -6.027 -3.145 1 90.19 145 GLU A CA 1
ATOM 1202 C C . GLU A 1 145 ? 5.73 -4.609 -3.061 1 90.19 145 GLU A C 1
ATOM 1204 O O . GLU A 1 145 ? 5.164 -4.102 -4.031 1 90.19 145 GLU A O 1
ATOM 1209 N N . ALA A 1 146 ? 5.863 -3.963 -1.922 1 90.81 146 ALA A N 1
ATOM 1210 C CA . ALA A 1 146 ? 5.324 -2.623 -1.705 1 90.81 146 ALA A CA 1
ATOM 1211 C C . ALA A 1 146 ? 5.953 -1.617 -2.666 1 90.81 146 ALA A C 1
ATOM 1213 O O . ALA A 1 146 ? 5.273 -0.715 -3.16 1 90.81 146 ALA A O 1
ATOM 1214 N N . THR A 1 147 ? 7.242 -1.757 -2.898 1 94.19 147 THR A N 1
ATOM 1215 C CA . THR A 1 147 ? 7.949 -0.832 -3.779 1 94.19 147 THR A CA 1
ATOM 1216 C C . THR A 1 147 ? 7.477 -0.991 -5.223 1 94.19 147 THR A C 1
ATOM 1218 O O . THR A 1 147 ? 7.176 -0.002 -5.895 1 94.19 147 THR A O 1
ATOM 1221 N N . ILE A 1 148 ? 7.348 -2.207 -5.656 1 91.94 148 ILE A N 1
ATOM 1222 C CA . ILE A 1 148 ? 6.883 -2.459 -7.016 1 91.94 148 ILE A CA 1
ATOM 1223 C C . ILE A 1 148 ? 5.469 -1.911 -7.188 1 91.94 148 ILE A C 1
ATOM 1225 O O . ILE A 1 148 ? 5.164 -1.275 -8.203 1 91.94 148 ILE A O 1
ATOM 1229 N N . GLN A 1 149 ? 4.652 -2.172 -6.223 1 87.62 149 GLN A N 1
ATOM 1230 C CA . GLN A 1 149 ? 3.285 -1.667 -6.289 1 87.62 149 GLN A CA 1
ATOM 1231 C C . GLN A 1 149 ? 3.264 -0.142 -6.348 1 87.62 149 GLN A C 1
ATOM 1233 O O . GLN A 1 149 ? 2.57 0.443 -7.184 1 87.62 149 GLN A O 1
ATOM 1238 N N . ALA A 1 150 ? 4 0.484 -5.492 1 89.06 150 ALA A N 1
ATOM 1239 C CA . ALA A 1 150 ? 4.039 1.942 -5.426 1 89.06 150 ALA A CA 1
ATOM 1240 C C . ALA A 1 150 ? 4.555 2.537 -6.734 1 89.06 150 ALA A C 1
ATOM 1242 O O . ALA A 1 150 ? 3.99 3.504 -7.246 1 89.06 150 ALA A O 1
ATOM 1243 N N . MET A 1 151 ? 5.609 2.008 -7.285 1 91.75 151 MET A N 1
ATOM 1244 C CA . MET A 1 151 ? 6.195 2.512 -8.523 1 91.75 151 MET A CA 1
ATOM 1245 C C . MET A 1 151 ? 5.258 2.279 -9.703 1 91.75 151 MET A C 1
ATOM 1247 O O . MET A 1 151 ? 5.145 3.127 -10.594 1 91.75 151 MET A O 1
ATOM 1251 N N . GLY A 1 152 ? 4.633 1.056 -9.688 1 87.12 152 GLY A N 1
ATOM 1252 C CA . GLY A 1 152 ? 3.648 0.791 -10.727 1 87.12 152 GLY A CA 1
ATOM 1253 C C . GLY A 1 152 ? 2.496 1.777 -10.719 1 87.12 152 GLY A C 1
ATOM 1254 O O . GLY A 1 152 ? 2.074 2.254 -11.773 1 87.12 152 GLY A O 1
ATOM 1255 N N . GLU A 1 153 ? 2.01 2.074 -9.57 1 83.25 153 GLU A N 1
ATOM 1256 C CA . GLU A 1 153 ? 0.935 3.051 -9.43 1 83.25 153 GLU A CA 1
ATOM 1257 C C . GLU A 1 153 ? 1.389 4.441 -9.867 1 83.25 153 GLU A C 1
ATOM 1259 O O . GLU A 1 153 ? 0.642 5.16 -10.531 1 83.25 153 GLU A O 1
ATOM 1264 N N . TRP A 1 154 ? 2.529 4.754 -9.422 1 85.44 154 TRP A N 1
ATOM 1265 C CA . TRP A 1 154 ? 3.104 6.043 -9.797 1 85.44 154 TRP A CA 1
ATOM 1266 C C . TRP A 1 154 ? 3.191 6.18 -11.312 1 85.44 154 TRP A C 1
ATOM 1268 O O . TRP A 1 154 ? 2.885 7.238 -11.867 1 85.44 154 TRP A O 1
ATOM 1278 N N . ASN A 1 155 ? 3.578 5.109 -11.938 1 86.25 155 ASN A N 1
ATOM 1279 C CA . ASN A 1 155 ? 3.752 5.129 -13.391 1 86.25 155 ASN A CA 1
ATOM 1280 C C . ASN A 1 155 ? 2.41 5.133 -14.117 1 86.25 155 ASN A C 1
ATOM 1282 O O . ASN A 1 155 ? 2.334 5.508 -15.289 1 86.25 155 ASN A O 1
ATOM 1286 N N . ASN A 1 156 ? 1.403 4.52 -13.406 1 74.06 156 ASN A N 1
ATOM 1287 C CA . ASN A 1 156 ? 0.086 4.477 -14.031 1 74.06 156 ASN A CA 1
ATOM 1288 C C . ASN A 1 156 ? -0.729 5.723 -13.711 1 74.06 156 ASN A C 1
ATOM 1290 O O . ASN A 1 156 ? -1.697 6.035 -14.406 1 74.06 156 ASN A O 1
ATOM 1294 N N . VAL A 1 157 ? -0.723 6.293 -12.422 1 57.69 157 VAL A N 1
ATOM 1295 C CA . VAL A 1 157 ? -1.53 7.391 -11.906 1 57.69 157 VAL A CA 1
ATOM 1296 C C . VAL A 1 157 ? -1.034 8.719 -12.484 1 57.69 157 VAL A C 1
ATOM 1298 O O . VAL A 1 157 ? -1.611 9.773 -12.211 1 57.69 157 VAL A O 1
ATOM 1301 N N . ASN A 1 158 ? 0.034 8.953 -13.047 1 47.09 158 ASN A N 1
ATOM 1302 C CA . ASN A 1 158 ? 0.006 10.352 -13.453 1 47.09 158 ASN A CA 1
ATOM 1303 C C . ASN A 1 158 ? -1.425 10.867 -13.602 1 47.09 158 ASN A C 1
ATOM 1305 O O . ASN A 1 158 ? -1.645 12.062 -13.75 1 47.09 158 ASN A O 1
ATOM 1309 N N . GLU A 1 159 ? -2.393 10.055 -13.398 1 42.12 159 GLU A N 1
ATOM 1310 C CA . GLU A 1 159 ? -3.676 10.727 -13.219 1 42.12 159 GLU A CA 1
ATOM 1311 C C . GLU A 1 159 ? -4.074 10.781 -11.75 1 42.12 159 GLU A C 1
ATOM 1313 O O . GLU A 1 159 ? -4.91 11.594 -11.352 1 42.12 159 GLU A O 1
ATOM 1318 N N . CYS A 1 160 ? -3.871 9.898 -10.93 1 37.53 160 CYS A N 1
ATOM 1319 C CA . CYS A 1 160 ? -4.508 9.82 -9.617 1 37.53 160 CYS A CA 1
ATOM 1320 C C . CYS A 1 160 ? -3.932 10.859 -8.664 1 37.53 160 CYS A C 1
ATOM 1322 O O . CYS A 1 160 ? -4.613 11.312 -7.746 1 37.53 160 CYS A O 1
ATOM 1324 N N . TYR A 1 161 ? -2.59 10.844 -8.398 1 37.94 161 TYR A N 1
ATOM 1325 C CA . TYR A 1 161 ? -2.088 11.914 -7.555 1 37.94 161 TYR A CA 1
ATOM 1326 C C . TYR A 1 161 ? -1.763 13.156 -8.383 1 37.94 161 TYR A C 1
ATOM 1328 O O . TYR A 1 161 ? -0.988 13.086 -9.336 1 37.94 161 TYR A O 1
ATOM 1336 N N . PRO A 1 162 ? -2.797 13.922 -8.57 1 35.56 162 PRO A N 1
ATOM 1337 C CA . PRO A 1 162 ? -2.543 15.055 -9.461 1 35.56 162 PRO A CA 1
ATOM 1338 C C . PRO A 1 162 ? -1.174 15.688 -9.227 1 35.56 162 PRO A C 1
ATOM 1340 O O . PRO A 1 162 ? -1.019 16.531 -8.336 1 35.56 162 PRO A O 1
ATOM 1343 N N . VAL A 1 163 ? -0.187 14.93 -8.969 1 37.22 163 VAL A N 1
ATOM 1344 C CA . VAL A 1 163 ? 1 15.773 -9.07 1 37.22 163 VAL A CA 1
ATOM 1345 C C . VAL A 1 163 ? 1.047 16.438 -10.445 1 37.22 163 VAL A C 1
ATOM 1347 O O . VAL A 1 163 ? 0.826 15.773 -11.469 1 37.22 163 VAL A O 1
ATOM 1350 N N . ASP A 1 164 ? 0.719 17.641 -10.398 1 35.22 164 ASP A N 1
ATOM 1351 C CA . ASP A 1 164 ? 0.859 18.484 -11.594 1 35.22 164 ASP A CA 1
ATOM 1352 C C . ASP A 1 164 ? 2.148 18.156 -12.344 1 35.22 164 ASP A C 1
ATOM 1354 O O . ASP A 1 164 ? 3.078 18.969 -12.367 1 35.22 164 ASP A O 1
ATOM 1358 N N . SER A 1 165 ? 2.811 17.109 -12.047 1 36.88 165 SER A N 1
ATOM 1359 C CA . SER A 1 165 ? 3.971 17.141 -12.93 1 36.88 165 SER A CA 1
ATOM 1360 C C . SER A 1 165 ? 3.553 17.047 -14.391 1 36.88 165 SER A C 1
ATOM 1362 O O . SER A 1 165 ? 2.607 16.328 -14.734 1 36.88 165 SER A O 1
ATOM 1364 N N . ASP A 1 166 ? 3.795 17.938 -15.094 1 38.94 166 ASP A N 1
ATOM 1365 C CA . ASP A 1 166 ? 3.838 17.969 -16.547 1 38.94 166 ASP A CA 1
ATOM 1366 C C . ASP A 1 166 ? 4.309 16.625 -17.109 1 38.94 166 ASP A C 1
ATOM 1368 O O . ASP A 1 166 ? 4.488 16.484 -18.328 1 38.94 166 ASP A O 1
ATOM 1372 N N . THR A 1 167 ? 5.086 15.906 -16.469 1 42.56 167 THR A N 1
ATOM 1373 C CA . THR A 1 167 ? 5.656 14.797 -17.234 1 42.56 167 THR A CA 1
ATOM 1374 C C . THR A 1 167 ? 4.629 13.688 -17.438 1 42.56 167 THR A C 1
ATOM 1376 O O . THR A 1 167 ? 4.387 12.891 -16.531 1 42.56 167 THR A O 1
ATOM 1379 N N . SER A 1 168 ? 3.568 13.93 -17.969 1 47.78 168 SER A N 1
ATOM 1380 C CA . SER A 1 168 ? 2.406 13.211 -18.5 1 47.78 168 SER A CA 1
ATOM 1381 C C . SER A 1 168 ? 2.771 11.789 -18.906 1 47.78 168 SER A C 1
ATOM 1383 O O . SER A 1 168 ? 1.892 10.953 -19.109 1 47.78 168 SER A O 1
ATOM 1385 N N . SER A 1 169 ? 3.984 11.414 -19.484 1 59.69 169 SER A N 1
ATOM 1386 C CA . SER A 1 169 ? 4.105 10.172 -20.234 1 59.69 169 SER A CA 1
ATOM 1387 C C . SER A 1 169 ? 4.645 9.039 -19.359 1 59.69 169 SER A C 1
ATOM 1389 O O . SER A 1 169 ? 5.516 9.266 -18.516 1 59.69 169 SER A O 1
ATOM 1391 N N . LYS A 1 170 ? 4.023 7.945 -19.312 1 78.56 170 LYS A N 1
ATOM 1392 C CA . LYS A 1 170 ? 4.5 6.676 -18.781 1 78.56 170 LYS A CA 1
ATOM 1393 C C . LYS A 1 170 ? 5.957 6.426 -19.172 1 78.56 170 LYS A C 1
ATOM 1395 O O . LYS A 1 170 ? 6.352 6.672 -20.312 1 78.56 170 LYS A O 1
ATOM 1400 N N . VAL A 1 171 ? 6.762 6.266 -18.078 1 86.31 171 VAL A N 1
ATOM 1401 C CA . VAL A 1 171 ? 8.148 5.895 -18.359 1 86.31 171 VAL A CA 1
ATOM 1402 C C . VAL A 1 171 ? 8.203 4.434 -18.812 1 86.31 171 VAL A C 1
ATOM 1404 O O . VAL A 1 171 ? 7.293 3.654 -18.531 1 86.31 171 VAL A O 1
ATOM 1407 N N . SER A 1 172 ? 9.25 4.133 -19.531 1 88.94 172 SER A N 1
ATOM 1408 C CA . SER A 1 172 ? 9.414 2.766 -20.016 1 88.94 172 SER A CA 1
ATOM 1409 C C . SER A 1 172 ? 9.648 1.8 -18.844 1 88.94 172 SER A C 1
ATOM 1411 O O . SER A 1 172 ? 10.062 2.211 -17.766 1 88.94 172 SER A O 1
ATOM 1413 N N . LEU A 1 173 ? 9.406 0.543 -19.109 1 90.94 173 LEU A N 1
ATOM 1414 C CA . LEU A 1 173 ? 9.625 -0.497 -18.109 1 90.94 173 LEU A CA 1
ATOM 1415 C C . LEU A 1 173 ? 11.102 -0.601 -17.75 1 90.94 173 LEU A C 1
ATOM 1417 O O . LEU A 1 173 ? 11.445 -0.838 -16.578 1 90.94 173 LEU A O 1
ATOM 1421 N N . GLU A 1 174 ? 11.953 -0.401 -18.719 1 93.44 174 GLU A N 1
ATOM 1422 C CA . GLU A 1 174 ? 13.398 -0.415 -18.484 1 93.44 174 GLU A CA 1
ATOM 1423 C C . GLU A 1 174 ? 13.82 0.705 -17.547 1 93.44 174 GLU A C 1
ATOM 1425 O O . GLU A 1 174 ? 14.648 0.495 -16.656 1 93.44 174 GLU A O 1
ATOM 1430 N N . LYS A 1 175 ? 13.258 1.811 -17.766 1 93.94 175 LYS A N 1
ATOM 1431 C CA . LYS A 1 175 ? 13.57 2.953 -16.906 1 93.94 175 LYS A CA 1
ATOM 1432 C C . LYS A 1 175 ? 13.047 2.742 -15.484 1 93.94 175 LYS A C 1
ATOM 1434 O O . LYS A 1 175 ? 13.711 3.109 -14.516 1 93.94 175 LYS A O 1
ATOM 1439 N N . LEU A 1 176 ? 11.859 2.17 -15.367 1 93.75 176 LEU A N 1
ATOM 1440 C CA . LEU A 1 176 ? 11.328 1.831 -14.055 1 93.75 176 LEU A CA 1
ATOM 1441 C C . LEU A 1 176 ? 12.258 0.869 -13.32 1 93.75 176 LEU A C 1
ATOM 1443 O O . LEU A 1 176 ? 12.516 1.037 -12.125 1 93.75 176 LEU A O 1
ATOM 1447 N N . ASP A 1 177 ? 12.703 -0.124 -14.062 1 95 177 ASP A N 1
ATOM 1448 C CA . ASP A 1 177 ? 13.625 -1.087 -13.477 1 95 177 ASP A CA 1
ATOM 1449 C C . ASP A 1 177 ? 14.906 -0.399 -12.992 1 95 177 ASP A C 1
ATOM 1451 O O . ASP A 1 177 ? 15.414 -0.704 -11.914 1 95 177 ASP A O 1
ATOM 1455 N N . GLU A 1 178 ? 15.414 0.549 -13.766 1 94.56 178 GLU A N 1
ATOM 1456 C CA . GLU A 1 178 ? 16.594 1.305 -13.375 1 94.56 178 GLU A CA 1
ATOM 1457 C C . GLU A 1 178 ? 16.359 2.084 -12.086 1 94.56 178 GLU A C 1
ATOM 1459 O O . GLU A 1 178 ? 17.203 2.064 -11.18 1 94.56 178 GLU A O 1
ATOM 1464 N N . MET A 1 179 ? 15.234 2.738 -12.07 1 94.06 179 MET A N 1
ATOM 1465 C CA . MET A 1 179 ? 14.906 3.539 -10.891 1 94.06 179 MET A CA 1
ATOM 1466 C C . MET A 1 179 ? 14.703 2.654 -9.664 1 94.06 179 MET A C 1
ATOM 1468 O O . MET A 1 179 ? 15.109 3.014 -8.562 1 94.06 179 MET A O 1
ATOM 1472 N N . PHE A 1 180 ? 14.07 1.517 -9.883 1 94.94 180 PHE A N 1
ATOM 1473 C CA . PHE A 1 180 ? 13.914 0.553 -8.797 1 94.94 180 PHE A CA 1
ATOM 1474 C C . PHE A 1 180 ? 15.266 0.178 -8.203 1 94.94 180 PHE A C 1
ATOM 1476 O O . PHE A 1 180 ? 15.453 0.229 -6.988 1 94.94 180 PHE A O 1
ATOM 1483 N N . ASN A 1 181 ? 16.25 -0.115 -9.07 1 93 181 ASN A N 1
ATOM 1484 C CA . ASN A 1 181 ? 17.562 -0.55 -8.633 1 93 181 ASN A CA 1
ATOM 1485 C C . ASN A 1 181 ? 18.328 0.573 -7.93 1 93 181 ASN A C 1
ATOM 1487 O O . ASN A 1 181 ? 19.188 0.315 -7.09 1 93 181 ASN A O 1
ATOM 1491 N N . LYS A 1 182 ? 17.984 1.759 -8.211 1 92.25 182 LYS A N 1
ATOM 1492 C CA . LYS A 1 182 ? 18.625 2.906 -7.57 1 92.25 182 LYS A CA 1
ATOM 1493 C C . LYS A 1 182 ? 18 3.182 -6.199 1 92.25 182 LYS A C 1
ATOM 1495 O O . LYS A 1 182 ? 18.672 3.732 -5.316 1 92.25 182 LYS A O 1
ATOM 1500 N N . LEU A 1 183 ? 16.719 2.803 -6.043 1 92.75 183 LEU A N 1
ATOM 1501 C CA . LEU A 1 183 ? 15.977 3.186 -4.852 1 92.75 183 LEU A CA 1
ATOM 1502 C C . LEU A 1 183 ? 16.047 2.092 -3.789 1 92.75 183 LEU A C 1
ATOM 1504 O O . LEU A 1 183 ? 15.914 2.369 -2.596 1 92.75 183 LEU A O 1
ATOM 1508 N N . VAL A 1 184 ? 16.188 0.848 -4.199 1 91.75 184 VAL A N 1
ATOM 1509 C CA . VAL A 1 184 ? 16.109 -0.274 -3.271 1 91.75 184 VAL A CA 1
ATOM 1510 C C . VAL A 1 184 ? 17.438 -1.037 -3.271 1 91.75 184 VAL A C 1
ATOM 1512 O O . VAL A 1 184 ? 18.078 -1.189 -4.316 1 91.75 184 VAL A O 1
ATOM 1515 N N . ASN A 1 185 ? 17.828 -1.51 -2.09 1 87.88 185 ASN A N 1
ATOM 1516 C CA . ASN A 1 185 ? 19.047 -2.283 -1.919 1 87.88 185 ASN A CA 1
ATOM 1517 C C . ASN A 1 185 ? 18.766 -3.779 -1.836 1 87.88 185 ASN A C 1
ATOM 1519 O O . ASN A 1 185 ? 19.156 -4.438 -0.869 1 87.88 185 ASN A O 1
ATOM 1523 N N . ILE A 1 186 ? 18.047 -4.316 -2.697 1 84.25 186 ILE A N 1
ATOM 1524 C CA . ILE A 1 186 ? 17.797 -5.746 -2.865 1 84.25 186 ILE A CA 1
ATOM 1525 C C . ILE A 1 186 ? 18.484 -6.242 -4.137 1 84.25 186 ILE A C 1
ATOM 1527 O O . ILE A 1 186 ? 18.016 -5.957 -5.246 1 84.25 186 ILE A O 1
ATOM 1531 N N . LYS A 1 187 ? 19.594 -6.871 -3.916 1 80.75 187 LYS A N 1
ATOM 1532 C CA . LYS A 1 187 ? 20.406 -7.227 -5.07 1 80.75 187 LYS A CA 1
ATOM 1533 C C . LYS A 1 187 ? 20.75 -8.711 -5.059 1 80.75 187 LYS A C 1
ATOM 1535 O O . LYS A 1 187 ? 20.641 -9.375 -4.027 1 80.75 187 LYS A O 1
ATOM 1540 N N . ILE A 1 188 ? 20.859 -9.078 -6.172 1 74.69 188 ILE A N 1
ATOM 1541 C CA . ILE A 1 188 ? 21.328 -10.445 -6.367 1 74.69 188 ILE A CA 1
ATOM 1542 C C . ILE A 1 188 ? 22.812 -10.438 -6.699 1 74.69 188 ILE A C 1
ATOM 1544 O O . ILE A 1 188 ? 23.297 -9.547 -7.406 1 74.69 188 ILE A O 1
ATOM 1548 N N . LYS A 1 189 ? 23.516 -11.359 -6.074 1 72.25 189 LYS A N 1
ATOM 1549 C CA . LYS A 1 189 ? 24.938 -11.523 -6.328 1 72.25 189 LYS A CA 1
ATOM 1550 C C . LYS A 1 189 ? 25.203 -11.773 -7.809 1 72.25 189 LYS A C 1
ATOM 1552 O O . LYS A 1 189 ? 24.438 -12.453 -8.477 1 72.25 189 LYS A O 1
ATOM 1557 N N . ASP A 1 190 ? 25.984 -10.828 -8.344 1 59.66 190 ASP A N 1
ATOM 1558 C CA . ASP A 1 190 ? 26.422 -11.094 -9.711 1 59.66 190 ASP A CA 1
ATOM 1559 C C . ASP A 1 190 ? 26.938 -12.523 -9.859 1 59.66 190 ASP A C 1
ATOM 1561 O O . ASP A 1 190 ? 27.547 -13.07 -8.938 1 59.66 190 ASP A O 1
ATOM 1565 N N . ALA A 1 191 ? 26.438 -13.281 -10.82 1 48.66 191 ALA A N 1
ATOM 1566 C CA . ALA A 1 191 ? 27.047 -14.578 -11.117 1 48.66 191 ALA A CA 1
ATOM 1567 C C . ALA A 1 191 ? 28.562 -14.461 -11.219 1 48.66 191 ALA A C 1
ATOM 1569 O O . ALA A 1 191 ? 29.078 -13.43 -11.641 1 48.66 191 ALA A O 1
ATOM 1570 N N . MET B 1 1 ? -14.828 35.812 4.789 1 51.69 1 MET B N 1
ATOM 1571 C CA . MET B 1 1 ? -14.594 35.75 6.227 1 51.69 1 MET B CA 1
ATOM 1572 C C . MET B 1 1 ? -13.102 35.719 6.539 1 51.69 1 MET B C 1
ATOM 1574 O O . MET B 1 1 ? -12.328 35.094 5.82 1 51.69 1 MET B O 1
ATOM 1578 N N . ASN B 1 2 ? -12.562 36.5 7.367 1 57.16 2 ASN B N 1
ATOM 1579 C CA . ASN B 1 2 ? -11.148 36.625 7.727 1 57.16 2 ASN B CA 1
ATOM 1580 C C . ASN B 1 2 ? -10.633 35.375 8.422 1 57.16 2 ASN B C 1
ATOM 1582 O O . ASN B 1 2 ? -11.094 35.031 9.516 1 57.16 2 ASN B O 1
ATOM 1586 N N . PRO B 1 3 ? -9.766 34.5 7.797 1 62.72 3 PRO B N 1
ATOM 1587 C CA . PRO B 1 3 ? -9.273 33.25 8.383 1 62.72 3 PRO B CA 1
ATOM 1588 C C . PRO B 1 3 ? -8.617 33.469 9.742 1 62.72 3 PRO B C 1
ATOM 1590 O O . PRO B 1 3 ? -8.484 32.5 10.523 1 62.72 3 PRO B O 1
ATOM 1593 N N . THR B 1 4 ? -8.344 34.625 10.094 1 70.38 4 THR B N 1
ATOM 1594 C CA . THR B 1 4 ? -7.703 34.938 11.367 1 70.38 4 THR B CA 1
ATOM 1595 C C . THR B 1 4 ? -8.742 35.312 12.414 1 70.38 4 THR B C 1
ATOM 1597 O O . THR B 1 4 ? -8.414 35.469 13.594 1 70.38 4 THR B O 1
ATOM 1600 N N . ASP B 1 5 ? -9.906 35.375 11.938 1 79.12 5 ASP B N 1
ATOM 1601 C CA . ASP B 1 5 ? -11.008 35.656 12.859 1 79.12 5 ASP B CA 1
ATOM 1602 C C . ASP B 1 5 ? -11.188 34.5 13.844 1 79.12 5 ASP B C 1
ATOM 1604 O O . ASP B 1 5 ? -11.281 33.312 13.43 1 79.12 5 ASP B O 1
ATOM 1608 N N . LEU B 1 6 ? -11.148 34.719 15.102 1 87.25 6 LEU B N 1
ATOM 1609 C CA . LEU B 1 6 ? -11.242 33.75 16.188 1 87.25 6 LEU B CA 1
ATOM 1610 C C . LEU B 1 6 ? -12.445 32.844 16 1 87.25 6 LEU B C 1
ATOM 1612 O O . LEU B 1 6 ? -12.398 31.656 16.328 1 87.25 6 LEU B O 1
ATOM 1616 N N . ARG B 1 7 ? -13.492 33.406 15.461 1 87.38 7 ARG B N 1
ATOM 1617 C CA . ARG B 1 7 ? -14.695 32.625 15.242 1 87.38 7 ARG B CA 1
ATOM 1618 C C . ARG B 1 7 ? -14.453 31.547 14.188 1 87.38 7 ARG B C 1
ATOM 1620 O O . ARG B 1 7 ? -14.953 30.422 14.32 1 87.38 7 ARG B O 1
ATOM 1627 N N . VAL B 1 8 ? -13.68 31.875 13.211 1 91.25 8 VAL B N 1
ATOM 1628 C CA . VAL B 1 8 ? -13.367 30.938 12.141 1 91.25 8 VAL B CA 1
ATOM 1629 C C . VAL B 1 8 ? -12.484 29.812 12.68 1 91.25 8 VAL B C 1
ATOM 1631 O O . VAL B 1 8 ? -12.742 28.625 12.414 1 91.25 8 VAL B O 1
ATOM 1634 N N . ILE B 1 9 ? -11.562 30.188 13.477 1 92.62 9 ILE B N 1
ATOM 1635 C CA . ILE B 1 9 ? -10.641 29.234 14.062 1 92.62 9 ILE B CA 1
ATOM 1636 C C . ILE B 1 9 ? -11.406 28.266 14.961 1 92.62 9 ILE B C 1
ATOM 1638 O O . ILE B 1 9 ? -11.188 27.047 14.914 1 92.62 9 ILE B O 1
ATOM 1642 N N . LYS B 1 10 ? -12.273 28.781 15.727 1 94.06 10 LYS B N 1
ATOM 1643 C CA . LYS B 1 10 ? -13.062 27.969 16.641 1 94.06 10 LYS B CA 1
ATOM 1644 C C . LYS B 1 10 ? -13.953 26.984 15.898 1 94.06 10 LYS B C 1
ATOM 1646 O O . LYS B 1 10 ? -14.078 25.828 16.297 1 94.06 10 LYS B O 1
ATOM 1651 N N . THR B 1 11 ? -14.539 27.469 14.844 1 96 11 THR B N 1
ATOM 1652 C CA . THR B 1 11 ? -15.422 26.609 14.055 1 96 11 THR B CA 1
ATOM 1653 C C . THR B 1 11 ? -14.625 25.484 13.391 1 96 11 THR B C 1
ATOM 1655 O O . THR B 1 11 ? -15.023 24.328 13.461 1 96 11 THR B O 1
ATOM 1658 N N . LYS B 1 12 ? -13.5 25.844 12.797 1 97 12 LYS B N 1
ATOM 1659 C CA . LYS B 1 12 ? -12.672 24.844 12.141 1 97 12 LYS B CA 1
ATOM 1660 C C . LYS B 1 12 ? -12.18 23.797 13.133 1 97 12 LYS B C 1
ATOM 1662 O O . LYS B 1 12 ? -12.141 22.594 12.828 1 97 12 LYS B O 1
ATOM 1667 N N . ARG B 1 13 ? -11.852 24.266 14.297 1 96.25 13 ARG B N 1
ATOM 1668 C CA . ARG B 1 13 ? -11.398 23.359 15.344 1 96.25 13 ARG B CA 1
ATOM 1669 C C . ARG B 1 13 ? -12.523 22.422 15.773 1 96.25 13 ARG B C 1
ATOM 1671 O O . ARG B 1 13 ? -12.305 21.219 15.953 1 96.25 13 ARG B O 1
ATOM 1678 N N . ALA B 1 14 ? -13.695 22.984 15.961 1 97.38 14 ALA B N 1
ATOM 1679 C CA . ALA B 1 14 ? -14.836 22.188 16.375 1 97.38 14 ALA B CA 1
ATOM 1680 C C . ALA B 1 14 ? -15.148 21.094 15.352 1 97.38 14 ALA B C 1
ATOM 1682 O O . ALA B 1 14 ? -15.391 19.938 15.711 1 97.38 14 ALA B O 1
ATOM 1683 N N . LEU B 1 15 ? -15.094 21.469 14.125 1 98.31 15 LEU B N 1
ATOM 1684 C CA . LEU B 1 15 ? -15.391 20.531 13.055 1 98.31 15 LEU B CA 1
ATOM 1685 C C . LEU B 1 15 ? -14.297 19.469 12.93 1 98.31 15 LEU B C 1
ATOM 1687 O O . LEU B 1 15 ? -14.586 18.281 12.766 1 98.31 15 LEU B O 1
ATOM 1691 N N . SER B 1 16 ? -13.078 19.906 13.047 1 97.56 16 SER B N 1
ATOM 1692 C CA . SER B 1 16 ? -11.953 18.969 12.961 1 97.56 16 SER B CA 1
ATOM 1693 C C . SER B 1 16 ? -11.945 18 14.141 1 97.56 16 SER B C 1
ATOM 1695 O O . SER B 1 16 ? -11.711 16.812 13.961 1 97.56 16 SER B O 1
ATOM 1697 N N . ASP B 1 17 ? -12.234 18.531 15.32 1 96.94 17 ASP B N 1
ATOM 1698 C CA . ASP B 1 17 ? -12.312 17.688 16.516 1 96.94 17 ASP B CA 1
ATOM 1699 C C . ASP B 1 17 ? -13.438 16.672 16.391 1 96.94 17 ASP B C 1
ATOM 1701 O O . ASP B 1 17 ? -13.289 15.516 16.812 1 96.94 17 ASP B O 1
ATOM 1705 N N . SER B 1 18 ? -14.477 17.141 15.898 1 98.19 18 SER B N 1
ATOM 1706 C CA . SER B 1 18 ? -15.617 16.25 15.68 1 98.19 18 SER B CA 1
ATOM 1707 C C . SER B 1 18 ? -15.258 15.117 14.719 1 98.19 18 SER B C 1
ATOM 1709 O O . SER B 1 18 ? -15.547 13.953 14.992 1 98.19 18 SER B O 1
ATOM 1711 N N . LEU B 1 19 ? -14.656 15.422 13.594 1 98.12 19 LEU B N 1
ATOM 1712 C CA . LEU B 1 19 ? -14.234 14.391 12.656 1 98.12 19 LEU B CA 1
ATOM 1713 C C . LEU B 1 19 ? -13.25 13.43 13.305 1 98.12 19 LEU B C 1
ATOM 1715 O O . LEU B 1 19 ? -13.344 12.211 13.117 1 98.12 19 LEU B O 1
ATOM 1719 N N . PHE B 1 20 ? -12.336 14.016 14.023 1 96.44 20 PHE B N 1
ATOM 1720 C CA . PHE B 1 20 ? -11.352 13.203 14.727 1 96.44 20 PHE B CA 1
ATOM 1721 C C . PHE B 1 20 ? -12.031 12.172 15.609 1 96.44 20 PHE B C 1
ATOM 1723 O O . PHE B 1 20 ? -11.688 10.984 15.562 1 96.44 20 PHE B O 1
ATOM 1730 N N . LYS B 1 21 ? -12.961 12.578 16.328 1 96.44 21 LYS B N 1
ATOM 1731 C CA . LYS B 1 21 ? -13.703 11.695 17.219 1 96.44 21 LYS B CA 1
ATOM 1732 C C . LYS B 1 21 ? -14.453 10.617 16.438 1 96.44 21 LYS B C 1
ATOM 1734 O O . LYS B 1 21 ? -14.414 9.438 16.812 1 96.44 21 LYS B O 1
ATOM 1739 N N . LEU B 1 22 ? -15.062 10.961 15.43 1 97.81 22 LEU B N 1
ATOM 1740 C CA . LEU B 1 22 ? -15.836 10.023 14.625 1 97.81 22 LEU B CA 1
ATOM 1741 C C . LEU B 1 22 ? -14.93 8.984 13.984 1 97.81 22 LEU B C 1
ATOM 1743 O O . LEU B 1 22 ? -15.312 7.816 13.859 1 97.81 22 LEU B O 1
ATOM 1747 N N . LEU B 1 23 ? -13.734 9.398 13.594 1 97 23 LEU B N 1
ATOM 1748 C CA . LEU B 1 23 ? -12.789 8.516 12.914 1 97 23 LEU B CA 1
ATOM 1749 C C . LEU B 1 23 ? -12.344 7.387 13.828 1 97 23 LEU B C 1
ATOM 1751 O O . LEU B 1 23 ? -11.867 6.352 13.352 1 97 23 LEU B O 1
ATOM 1755 N N . GLU B 1 24 ? -12.469 7.59 15.078 1 94 24 GLU B N 1
ATOM 1756 C CA . GLU B 1 24 ? -12.031 6.582 16.031 1 94 24 GLU B CA 1
ATOM 1757 C C . GLU B 1 24 ? -12.906 5.336 15.969 1 94 24 GLU B C 1
ATOM 1759 O O . GLU B 1 24 ? -12.438 4.227 16.219 1 94 24 GLU B O 1
ATOM 1764 N N . ASN B 1 25 ? -14.156 5.543 15.5 1 94.25 25 ASN B N 1
ATOM 1765 C CA . ASN B 1 25 ? -15.062 4.41 15.633 1 94.25 25 ASN B CA 1
ATOM 1766 C C . ASN B 1 25 ? -15.883 4.195 14.367 1 94.25 25 ASN B C 1
ATOM 1768 O O . ASN B 1 25 ? -16.609 3.207 14.25 1 94.25 25 ASN B O 1
ATOM 1772 N N . THR B 1 26 ? -15.766 5.051 13.469 1 95.75 26 THR B N 1
ATOM 1773 C CA . THR B 1 26 ? -16.547 4.973 12.242 1 95.75 26 THR B CA 1
ATOM 1774 C C . THR B 1 26 ? -15.648 5.082 11.016 1 95.75 26 THR B C 1
ATOM 1776 O O . THR B 1 26 ? -14.742 5.914 10.977 1 95.75 26 THR B O 1
ATOM 1779 N N . MET B 1 27 ? -15.906 4.266 10.008 1 94.5 27 MET B N 1
ATOM 1780 C CA . MET B 1 27 ? -15.164 4.359 8.758 1 94.5 27 MET B CA 1
ATOM 1781 C C . MET B 1 27 ? -15.398 5.707 8.086 1 94.5 27 MET B C 1
ATOM 1783 O O . MET B 1 27 ? -16.531 6.188 8.031 1 94.5 27 MET B O 1
ATOM 1787 N N . PHE B 1 28 ? -14.367 6.199 7.59 1 96.88 28 PHE B N 1
ATOM 1788 C CA . PHE B 1 28 ? -14.445 7.523 6.98 1 96.88 28 PHE B CA 1
ATO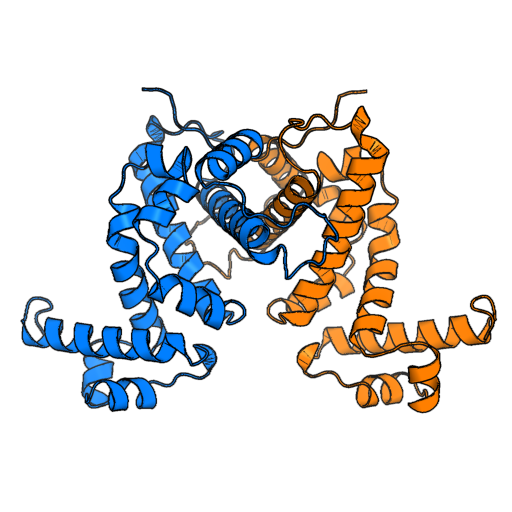M 1789 C C . PHE B 1 28 ? -15.484 7.547 5.867 1 96.88 28 PHE B C 1
ATOM 1791 O O . PHE B 1 28 ? -16.25 8.5 5.754 1 96.88 28 PHE B O 1
ATOM 1798 N N . SER B 1 29 ? -15.523 6.559 5.051 1 93.25 29 SER B N 1
ATOM 1799 C CA . SER B 1 29 ? -16.453 6.477 3.924 1 93.25 29 SER B CA 1
ATOM 1800 C C . SER B 1 29 ? -17.891 6.574 4.387 1 93.25 29 SER B C 1
ATOM 1802 O O . SER B 1 29 ? -18.766 7.035 3.639 1 93.25 29 SER B O 1
ATOM 1804 N N . SER B 1 30 ? -18.188 6.211 5.578 1 95.75 30 SER B N 1
ATOM 1805 C CA . SER B 1 30 ? -19.547 6.188 6.105 1 95.75 30 SER B CA 1
ATOM 1806 C C . SER B 1 30 ? -19.875 7.469 6.859 1 95.75 30 SER B C 1
ATOM 1808 O O . SER B 1 30 ? -21.031 7.715 7.215 1 95.75 30 SER B O 1
ATOM 1810 N N . ILE B 1 31 ? -18.891 8.211 7.164 1 98.12 31 ILE B N 1
ATOM 1811 C CA . ILE B 1 31 ? -19.109 9.461 7.879 1 98.12 31 ILE B CA 1
ATOM 1812 C C . ILE B 1 31 ? -19.688 10.508 6.926 1 98.12 31 ILE B C 1
ATOM 1814 O O . ILE B 1 31 ? -19.219 10.664 5.801 1 98.12 31 ILE B O 1
ATOM 1818 N N . THR B 1 32 ? -20.703 11.18 7.355 1 97.88 32 THR B N 1
ATOM 1819 C CA . THR B 1 32 ? -21.328 12.219 6.543 1 97.88 32 THR B CA 1
ATOM 1820 C C . THR B 1 32 ? -21.109 13.594 7.164 1 97.88 32 THR B C 1
ATOM 1822 O O . THR B 1 32 ? -20.75 13.703 8.336 1 97.88 32 THR B O 1
ATOM 1825 N N . VAL B 1 33 ? -21.375 14.609 6.34 1 98.38 33 VAL B N 1
ATOM 1826 C CA . VAL B 1 33 ? -21.297 15.984 6.832 1 98.38 33 VAL B CA 1
ATOM 1827 C C . VAL B 1 33 ? -22.297 16.188 7.957 1 98.38 33 VAL B C 1
ATOM 1829 O O . VAL B 1 33 ? -22 16.859 8.953 1 98.38 33 VAL B O 1
ATOM 1832 N N . ASN B 1 34 ? -23.438 15.578 7.84 1 98.25 34 ASN B N 1
ATOM 1833 C CA . ASN B 1 34 ? -24.453 15.703 8.883 1 98.25 34 ASN B CA 1
ATOM 1834 C C . ASN B 1 34 ? -23.953 15.133 10.211 1 98.25 34 ASN B C 1
ATOM 1836 O O . ASN B 1 34 ? -24.156 15.75 11.266 1 98.25 34 ASN B O 1
ATOM 1840 N N . MET B 1 35 ? -23.359 14 10.242 1 98.56 35 MET B N 1
ATOM 1841 C CA . MET B 1 35 ? -22.797 13.406 11.453 1 98.56 35 MET B CA 1
ATOM 1842 C C . MET B 1 35 ? -21.766 14.328 12.094 1 98.56 35 MET B C 1
ATOM 1844 O O . MET B 1 35 ? -21.766 14.508 13.312 1 98.56 35 MET B O 1
ATOM 1848 N N . ILE B 1 36 ? -20.906 14.906 11.266 1 98.75 36 ILE B N 1
ATOM 1849 C CA . ILE B 1 36 ? -19.859 15.805 11.727 1 98.75 36 ILE B CA 1
ATOM 1850 C C . ILE B 1 36 ? -20.469 17.031 12.375 1 98.75 36 ILE B C 1
ATOM 1852 O O . ILE B 1 36 ? -20.094 17.422 13.477 1 98.75 36 ILE B O 1
ATOM 1856 N N . CYS B 1 37 ? -21.406 17.625 11.672 1 98.62 37 CYS B N 1
ATOM 1857 C CA . CYS B 1 37 ? -22.062 18.828 12.148 1 98.62 37 CYS B CA 1
ATOM 1858 C C . CYS B 1 37 ? -22.797 18.578 13.453 1 98.62 37 CYS B C 1
ATOM 1860 O O . CYS B 1 37 ? -22.734 19.391 14.383 1 98.62 37 CYS B O 1
ATOM 1862 N N . GLU B 1 38 ? -23.516 17.484 13.547 1 98.31 38 GLU B N 1
ATOM 1863 C CA . GLU B 1 38 ? -24.25 17.125 14.758 1 98.31 38 GLU B CA 1
ATOM 1864 C C . GLU B 1 38 ? -23.297 16.953 15.945 1 98.31 38 GLU B C 1
ATOM 1866 O O . GLU B 1 38 ? -23.562 17.484 17.031 1 98.31 38 GLU B O 1
ATOM 1871 N N . GLU B 1 39 ? -22.203 16.297 15.734 1 97.75 39 GLU B N 1
ATOM 1872 C CA . GLU B 1 39 ? -21.203 16.094 16.781 1 97.75 39 GLU B CA 1
ATOM 1873 C C . GLU B 1 39 ? -20.562 17.406 17.203 1 97.75 39 GLU B C 1
ATOM 1875 O O . GLU B 1 39 ? -20.25 17.609 18.391 1 97.75 39 GLU B O 1
ATOM 1880 N N . ALA B 1 40 ? -20.359 18.281 16.297 1 98 40 ALA B N 1
ATOM 1881 C CA . ALA B 1 40 ? -19.688 19.547 16.547 1 98 40 ALA B CA 1
ATOM 1882 C C . ALA B 1 40 ? -20.672 20.609 17.031 1 98 40 ALA B C 1
ATOM 1884 O O . ALA B 1 40 ? -20.266 21.688 17.484 1 98 40 ALA B O 1
ATOM 1885 N N . LEU B 1 41 ? -21.922 20.328 16.844 1 97.38 41 LEU B N 1
ATOM 1886 C CA . LEU B 1 41 ? -22.969 21.312 17.141 1 97.38 41 LEU B CA 1
ATOM 1887 C C . LEU B 1 41 ? -22.828 22.547 16.25 1 97.38 41 LEU B C 1
ATOM 1889 O O . LEU B 1 41 ? -22.828 23.672 16.75 1 97.38 41 LEU B O 1
ATOM 1893 N N . VAL B 1 42 ? -22.578 22.328 15.023 1 97.19 42 VAL B N 1
ATOM 1894 C CA . VAL B 1 42 ? -22.438 23.359 13.992 1 97.19 42 VAL B CA 1
ATOM 1895 C C . VAL B 1 42 ? -23.453 23.109 12.875 1 97.19 42 VAL B C 1
ATOM 1897 O O . VAL B 1 42 ? -23.672 21.953 12.477 1 97.19 42 VAL B O 1
ATOM 1900 N N . HIS B 1 43 ? -24.047 24.141 12.336 1 96.19 43 HIS B N 1
ATOM 1901 C CA . HIS B 1 43 ? -24.984 24.016 11.227 1 96.19 43 HIS B CA 1
ATOM 1902 C C . HIS B 1 43 ? -24.266 23.688 9.93 1 96.19 43 HIS B C 1
ATOM 1904 O O . HIS B 1 43 ? -23.141 24.141 9.703 1 96.19 43 HIS B O 1
ATOM 1910 N N . ARG B 1 44 ? -25 22.984 9.047 1 96.69 44 ARG B N 1
ATOM 1911 C CA . ARG B 1 44 ? -24.453 22.547 7.77 1 96.69 44 ARG B CA 1
ATOM 1912 C C . ARG B 1 44 ? -24.047 23.75 6.914 1 96.69 44 ARG B C 1
ATOM 1914 O O . ARG B 1 44 ? -23.062 23.703 6.188 1 96.69 44 ARG B O 1
ATOM 1921 N N . THR B 1 45 ? -24.828 24.828 6.992 1 96.75 45 THR B N 1
ATOM 1922 C CA . THR B 1 45 ? -24.516 26.031 6.223 1 96.75 45 THR B CA 1
ATOM 1923 C C . THR B 1 45 ? -23.156 26.594 6.625 1 96.75 45 THR B C 1
ATOM 1925 O O . THR B 1 45 ? -22.391 27.062 5.773 1 96.75 45 THR B O 1
ATOM 1928 N N . THR B 1 46 ? -22.922 26.578 7.926 1 96.56 46 THR B N 1
ATOM 1929 C CA . THR B 1 46 ? -21.641 27.047 8.445 1 96.56 46 THR B CA 1
ATOM 1930 C C . THR B 1 46 ? -20.516 26.141 8 1 96.56 46 THR B C 1
ATOM 1932 O O . THR B 1 46 ? -19.422 26.609 7.684 1 96.56 46 THR B O 1
ATOM 1935 N N . PHE B 1 47 ? -20.75 24.812 7.973 1 98.12 47 PHE B N 1
ATOM 1936 C CA . PHE B 1 47 ? -19.75 23.875 7.469 1 98.12 47 PHE B CA 1
ATOM 1937 C C . PHE B 1 47 ? -19.25 24.297 6.086 1 98.12 47 PHE B C 1
ATOM 1939 O O . PHE B 1 47 ? -18.047 24.406 5.855 1 98.12 47 PHE B O 1
ATOM 1946 N N . TYR B 1 48 ? -20.156 24.641 5.234 1 97.31 48 TYR B N 1
ATOM 1947 C CA . TYR B 1 48 ? -19.844 24.875 3.828 1 97.31 48 TYR B CA 1
ATOM 1948 C C . TYR B 1 48 ? -19.234 26.25 3.629 1 97.31 48 TYR B C 1
ATOM 1950 O O . TYR B 1 48 ? -18.703 26.562 2.559 1 97.31 48 TYR B O 1
ATOM 1958 N N . LYS B 1 49 ? -19.234 27.109 4.59 1 96.88 49 LYS B N 1
ATOM 1959 C CA . LYS B 1 49 ? -18.5 28.359 4.57 1 96.88 49 LYS B CA 1
ATOM 1960 C C . LYS B 1 49 ? -17 28.141 4.75 1 96.88 49 LYS B C 1
ATOM 1962 O O . LYS B 1 49 ? -16.188 28.969 4.355 1 96.88 49 LYS B O 1
ATOM 1967 N N . HIS B 1 50 ? -16.703 27.016 5.336 1 97.06 50 HIS B N 1
ATOM 1968 C CA . HIS B 1 50 ? -15.32 26.781 5.715 1 97.06 50 HIS B CA 1
ATOM 1969 C C . HIS B 1 50 ? -14.711 25.641 4.906 1 97.06 50 HIS B C 1
ATOM 1971 O O . HIS B 1 50 ? -13.5 25.625 4.656 1 97.06 50 HIS B O 1
ATOM 1977 N N . PHE B 1 51 ? -15.562 24.641 4.566 1 98.12 51 PHE B N 1
ATOM 1978 C CA . PHE B 1 51 ? -15.062 23.469 3.865 1 98.12 51 PHE B CA 1
ATOM 1979 C C . PHE B 1 51 ? -15.984 23.094 2.709 1 98.12 51 PHE B C 1
ATOM 1981 O O . PHE B 1 51 ? -17.203 23.203 2.826 1 98.12 51 PHE B O 1
ATOM 1988 N N . TYR B 1 52 ? -15.367 22.562 1.658 1 97.56 52 TYR B N 1
ATOM 1989 C CA . TYR B 1 52 ? -16.109 22.172 0.468 1 97.56 52 TYR B CA 1
ATOM 1990 C C . TYR B 1 52 ? -16.844 20.844 0.69 1 97.56 52 TYR B C 1
ATOM 1992 O O . TYR B 1 52 ? -17.969 20.656 0.217 1 97.56 52 TYR B O 1
ATOM 2000 N N . ASP B 1 53 ? -16.188 19.906 1.318 1 97.12 53 ASP B N 1
ATOM 2001 C CA . ASP B 1 53 ? -16.719 18.578 1.617 1 97.12 53 ASP B CA 1
ATOM 2002 C C . ASP B 1 53 ? -15.93 17.922 2.752 1 97.12 53 ASP B C 1
ATOM 2004 O O . ASP B 1 53 ? -15.07 18.562 3.365 1 97.12 53 ASP B O 1
ATOM 2008 N N . LYS B 1 54 ? -16.25 16.766 3.084 1 97.25 54 LYS B N 1
ATOM 2009 C CA . LYS B 1 54 ? -15.602 16.078 4.203 1 97.25 54 LYS B CA 1
ATOM 2010 C C . LYS B 1 54 ? -14.141 15.758 3.885 1 97.25 54 LYS B C 1
ATOM 2012 O O . LYS B 1 54 ? -13.32 15.602 4.793 1 97.25 54 LYS B O 1
ATOM 2017 N N . TYR B 1 55 ? -13.805 15.68 2.648 1 95.75 55 TYR B N 1
ATOM 2018 C CA . TYR B 1 55 ? -12.422 15.422 2.26 1 95.75 55 TYR B CA 1
ATOM 2019 C C . TYR B 1 55 ? -11.547 16.641 2.531 1 95.75 55 TYR B C 1
ATOM 2021 O O . TYR B 1 55 ? -10.398 16.5 2.965 1 95.75 55 TYR B O 1
ATOM 2029 N N . ASP B 1 56 ? -12.094 17.734 2.238 1 96.94 56 ASP B N 1
ATOM 2030 C CA . ASP B 1 56 ? -11.414 18.984 2.564 1 96.94 56 ASP B CA 1
ATOM 2031 C C . ASP B 1 56 ? -11.164 19.094 4.066 1 96.94 56 ASP B C 1
ATOM 2033 O O . ASP B 1 56 ? -10.07 19.469 4.492 1 96.94 56 ASP B O 1
ATOM 2037 N N . LEU B 1 57 ? -12.133 18.766 4.793 1 98.31 57 LEU B N 1
ATOM 2038 C CA . LEU B 1 57 ? -12 18.781 6.246 1 98.31 57 LEU B CA 1
ATOM 2039 C C . LEU B 1 57 ? -10.977 17.75 6.703 1 98.31 57 LEU B C 1
ATOM 2041 O O . LEU B 1 57 ? -10.172 18.016 7.598 1 98.31 57 LEU B O 1
ATOM 2045 N N . LEU B 1 58 ? -11.016 16.562 6.133 1 97.44 58 LEU B N 1
ATOM 2046 C CA . LEU B 1 58 ? -10.039 15.539 6.465 1 97.44 58 LEU B CA 1
ATOM 2047 C C . LEU B 1 58 ? -8.617 16.031 6.191 1 97.44 58 LEU B C 1
ATOM 2049 O O . LEU B 1 58 ? -7.719 15.828 7.008 1 97.44 58 LEU B O 1
ATOM 2053 N N . SER B 1 59 ? -8.477 16.641 5.074 1 95.5 59 SER B N 1
ATOM 2054 C CA . SER B 1 59 ? -7.176 17.203 4.727 1 95.5 59 SER B CA 1
ATOM 2055 C C . SER B 1 59 ? -6.695 18.188 5.781 1 95.5 59 SER B C 1
ATOM 2057 O O . SER B 1 59 ? -5.543 18.141 6.215 1 95.5 59 SER B O 1
ATOM 2059 N N . TYR B 1 60 ? -7.551 19.031 6.133 1 96.12 60 TYR B N 1
ATOM 2060 C CA . TYR B 1 60 ? -7.242 20.016 7.168 1 96.12 60 TYR B CA 1
ATOM 2061 C C . TYR B 1 60 ? -6.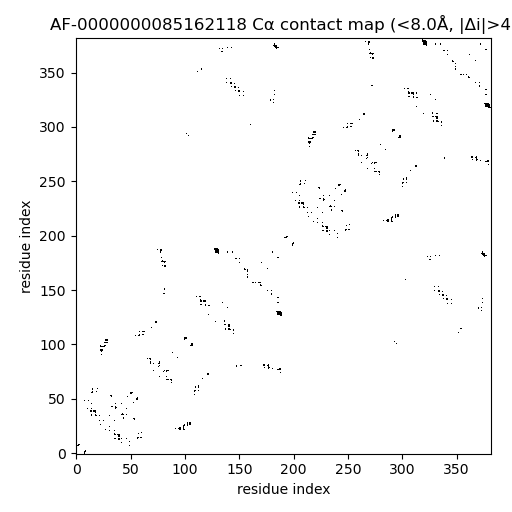848 19.328 8.469 1 96.12 60 TYR B C 1
ATOM 2063 O O . TYR B 1 60 ? -5.848 19.703 9.094 1 96.12 60 TYR B O 1
ATOM 2071 N N . LEU B 1 61 ? -7.582 18.375 8.875 1 95.62 61 LEU B N 1
ATOM 2072 C CA . LEU B 1 61 ? -7.332 17.641 10.102 1 95.62 61 LEU B CA 1
ATOM 2073 C C . LEU B 1 61 ? -5.973 16.953 10.055 1 95.62 61 LEU B C 1
ATOM 2075 O O . LEU B 1 61 ? -5.172 17.094 10.977 1 95.62 61 LEU B O 1
ATOM 2079 N N . LEU B 1 62 ? -5.672 16.234 9.031 1 93.06 62 LEU B N 1
ATOM 2080 C CA . LEU B 1 62 ? -4.445 15.461 8.914 1 93.06 62 LEU B CA 1
ATOM 2081 C C . LEU B 1 62 ? -3.225 16.375 8.859 1 93.06 62 LEU B C 1
ATOM 2083 O O . LEU B 1 62 ? -2.176 16.062 9.422 1 93.06 62 LEU B O 1
ATOM 2087 N N . GLN B 1 63 ? -3.375 17.469 8.156 1 92.19 63 GLN B N 1
ATOM 2088 C CA . GLN B 1 63 ? -2.277 18.422 8.117 1 92.19 63 GLN B CA 1
ATOM 2089 C C . GLN B 1 63 ? -1.958 18.953 9.516 1 92.19 63 GLN B C 1
ATOM 2091 O O . GLN B 1 63 ? -0.789 19.109 9.867 1 92.19 63 GLN B O 1
ATOM 2096 N N . ASN B 1 64 ? -2.982 19.156 10.281 1 91.12 64 ASN B N 1
ATOM 2097 C CA . ASN B 1 64 ? -2.779 19.672 11.633 1 91.12 64 ASN B CA 1
ATOM 2098 C C . ASN B 1 64 ? -2.189 18.609 12.555 1 91.12 64 ASN B C 1
ATOM 2100 O O . ASN B 1 64 ? -1.294 18.891 13.352 1 91.12 64 ASN B O 1
ATOM 2104 N N . VAL B 1 65 ? -2.658 17.438 12.438 1 88.38 65 VAL B N 1
ATOM 2105 C CA . VAL B 1 65 ? -2.223 16.375 13.344 1 88.38 65 VAL B CA 1
ATOM 2106 C C . VAL B 1 65 ? -0.789 15.969 13.008 1 88.38 65 VAL B C 1
ATOM 2108 O O . VAL B 1 65 ? -0.049 15.508 13.875 1 88.38 65 VAL B O 1
ATOM 2111 N N . THR B 1 66 ? -0.342 16.156 11.797 1 88.94 66 THR B N 1
ATOM 2112 C CA . THR B 1 66 ? 0.988 15.711 11.398 1 88.94 66 THR B CA 1
ATOM 2113 C C . THR B 1 66 ? 1.97 16.875 11.391 1 88.94 66 THR B C 1
ATOM 2115 O O . THR B 1 66 ? 3.129 16.719 11 1 88.94 66 THR B O 1
ATOM 2118 N N . LYS B 1 67 ? 1.525 18.016 11.734 1 89.5 67 LYS B N 1
ATOM 2119 C CA . LYS B 1 67 ? 2.342 19.234 11.688 1 89.5 67 LYS B CA 1
ATOM 2120 C C . LYS B 1 67 ? 3.65 19.047 12.445 1 89.5 67 LYS B C 1
ATOM 2122 O O . LYS B 1 67 ? 4.723 19.391 11.945 1 89.5 67 LYS B O 1
ATOM 2127 N N . GLY B 1 68 ? 3.607 18.484 13.633 1 87.88 68 GLY B N 1
ATOM 2128 C CA . GLY B 1 68 ? 4.797 18.25 14.438 1 87.88 68 GLY B CA 1
ATOM 2129 C C . GLY B 1 68 ? 5.805 17.344 13.773 1 87.88 68 GLY B C 1
ATOM 2130 O O . GLY B 1 68 ? 7.012 17.562 13.867 1 87.88 68 GLY B O 1
ATOM 2131 N N . TYR B 1 69 ? 5.371 16.328 13.125 1 89.56 69 TYR B N 1
ATOM 2132 C CA . TYR B 1 69 ? 6.23 15.398 12.398 1 89.56 69 TYR B CA 1
ATOM 2133 C C . TYR B 1 69 ? 7 16.125 11.297 1 89.56 69 TYR B C 1
ATOM 2135 O O . TYR B 1 69 ? 8.219 15.945 11.164 1 89.56 69 TYR B O 1
ATOM 2143 N N . PHE B 1 70 ? 6.336 16.984 10.609 1 91.38 70 PHE B N 1
ATOM 2144 C CA . PHE B 1 70 ? 6.945 17.594 9.445 1 91.38 70 PHE B CA 1
ATOM 2145 C C . PHE B 1 70 ? 7.785 18.797 9.844 1 91.38 70 PHE B C 1
ATOM 2147 O O . PHE B 1 70 ? 8.523 19.359 9.023 1 91.38 70 PHE B O 1
ATOM 2154 N N . GLU B 1 71 ? 7.66 19.203 11.07 1 89.69 71 GLU B N 1
ATOM 2155 C CA . GLU B 1 71 ? 8.523 20.25 11.594 1 89.69 71 GLU B CA 1
ATOM 2156 C C . GLU B 1 71 ? 9.875 19.688 12.031 1 89.69 71 GLU B C 1
ATOM 2158 O O . GLU B 1 71 ? 10.836 20.438 12.219 1 89.69 71 GLU B O 1
ATOM 2163 N N . LYS B 1 72 ? 9.938 18.406 12.195 1 89.19 72 LYS B N 1
ATOM 2164 C CA . LYS B 1 72 ? 11.211 17.766 12.523 1 89.19 72 LYS B CA 1
ATOM 2165 C C . LYS B 1 72 ? 12.188 17.844 11.352 1 89.19 72 LYS B C 1
ATOM 2167 O O . LYS B 1 72 ? 11.773 17.891 10.195 1 89.19 72 LYS B O 1
ATOM 2172 N N . ASP B 1 73 ? 13.43 17.781 11.711 1 89.12 73 ASP B N 1
ATOM 2173 C CA . ASP B 1 73 ? 14.477 17.812 10.695 1 89.12 73 ASP B CA 1
ATOM 2174 C C . ASP B 1 73 ? 14.305 16.672 9.695 1 89.12 73 ASP B C 1
ATOM 2176 O O . ASP B 1 73 ? 14.062 15.523 10.078 1 89.12 73 ASP B O 1
ATOM 2180 N N . LEU B 1 74 ? 14.406 17.031 8.445 1 88.56 74 LEU B N 1
ATOM 2181 C CA . LEU B 1 74 ? 14.234 16.047 7.371 1 88.56 74 LEU B CA 1
ATOM 2182 C C . LEU B 1 74 ? 15.242 14.922 7.496 1 88.56 74 LEU B C 1
ATOM 2184 O O . LEU B 1 74 ? 14.93 13.766 7.207 1 88.56 74 LEU B O 1
ATOM 2188 N N . ARG B 1 75 ? 16.453 15.219 7.945 1 87 75 ARG B N 1
ATOM 2189 C CA . ARG B 1 75 ? 17.5 14.219 8.102 1 87 75 ARG B CA 1
ATOM 2190 C C . ARG B 1 75 ? 17.062 13.117 9.062 1 87 75 ARG B C 1
ATOM 2192 O O . ARG B 1 75 ? 17.25 11.93 8.781 1 87 75 ARG B O 1
ATOM 2199 N N . ASP B 1 76 ? 16.484 13.586 10.148 1 89.62 76 ASP B N 1
ATOM 2200 C CA . ASP B 1 76 ? 16 12.617 11.133 1 89.62 76 ASP B CA 1
ATOM 2201 C C . ASP B 1 76 ? 14.852 11.789 10.578 1 89.62 76 ASP B C 1
ATOM 2203 O O . ASP B 1 76 ? 14.789 10.578 10.797 1 89.62 76 ASP B O 1
ATOM 2207 N N . ARG B 1 77 ? 13.992 12.367 9.867 1 90.5 77 ARG B N 1
ATOM 2208 C CA . ARG B 1 77 ? 12.812 11.688 9.336 1 90.5 77 ARG B CA 1
ATOM 2209 C C . ARG B 1 77 ? 13.211 10.648 8.297 1 90.5 77 ARG B C 1
ATOM 2211 O O . ARG B 1 77 ? 12.57 9.602 8.18 1 90.5 77 ARG B O 1
ATOM 2218 N N . ILE B 1 78 ? 14.305 10.875 7.559 1 89 78 ILE B N 1
ATOM 2219 C CA . ILE B 1 78 ? 14.742 9.953 6.516 1 89 78 ILE B CA 1
ATOM 2220 C C . ILE B 1 78 ? 15.586 8.844 7.129 1 89 78 ILE B C 1
ATOM 2222 O O . ILE B 1 78 ? 15.414 7.664 6.797 1 89 78 ILE B O 1
ATOM 2226 N N . HIS B 1 79 ? 16.469 9.195 8.07 1 89.19 79 HIS B N 1
ATOM 2227 C CA . HIS B 1 79 ? 17.391 8.227 8.648 1 89.19 79 HIS B CA 1
ATOM 2228 C C . HIS B 1 79 ? 16.719 7.379 9.719 1 89.19 79 HIS B C 1
ATOM 2230 O O . HIS B 1 79 ? 17.094 6.223 9.93 1 89.19 79 HIS B O 1
ATOM 2236 N N . GLN B 1 80 ? 15.742 7.973 10.445 1 92.94 80 GLN B N 1
ATOM 2237 C CA . GLN B 1 80 ? 15.016 7.293 11.516 1 92.94 80 GLN B CA 1
ATOM 2238 C C . GLN B 1 80 ? 13.508 7.488 11.359 1 92.94 80 GLN B C 1
ATOM 2240 O O . GLN B 1 80 ? 12.852 8.023 12.258 1 92.94 80 GLN B O 1
ATOM 2245 N N . PRO B 1 81 ? 13.031 6.98 10.258 1 92.44 81 PRO B N 1
ATOM 2246 C CA . PRO B 1 81 ? 11.625 7.262 9.961 1 92.44 81 PRO B CA 1
ATOM 2247 C C . PRO B 1 81 ? 10.68 6.742 11.039 1 92.44 81 PRO B C 1
ATOM 2249 O O . PRO B 1 81 ? 9.711 7.418 11.391 1 92.44 81 PRO B O 1
ATOM 2252 N N . PHE B 1 82 ? 10.945 5.652 11.656 1 92 82 PHE B N 1
ATOM 2253 C CA . PHE B 1 82 ? 10.016 5.062 12.609 1 92 82 PHE B CA 1
ATOM 2254 C C . PHE B 1 82 ? 10.117 5.762 13.961 1 92 82 PHE B C 1
ATOM 2256 O O . PHE B 1 82 ? 9.094 6.055 14.594 1 92 82 PHE B O 1
ATOM 2263 N N . GLN B 1 83 ? 11.32 6.066 14.422 1 90.75 83 GLN B N 1
ATOM 2264 C CA . GLN B 1 83 ? 11.477 6.844 15.648 1 90.75 83 GLN B CA 1
ATOM 2265 C C . GLN B 1 83 ? 10.859 8.234 15.492 1 90.75 83 GLN B C 1
ATOM 2267 O O . GLN B 1 83 ? 10.297 8.781 16.453 1 90.75 83 GLN B O 1
ATOM 2272 N N . SER B 1 84 ? 11.008 8.789 14.328 1 90.75 84 SER B N 1
ATOM 2273 C CA . SER B 1 84 ? 10.453 10.109 14.062 1 90.75 84 SER B CA 1
ATOM 2274 C C . SER B 1 84 ? 8.922 10.086 14.102 1 90.75 84 SER B C 1
ATOM 2276 O O . SER B 1 84 ? 8.297 10.992 14.648 1 90.75 84 SER B O 1
ATOM 2278 N N . ILE B 1 85 ? 8.328 9.055 13.523 1 87.69 85 ILE B N 1
ATOM 2279 C CA . ILE B 1 85 ? 6.871 8.914 13.508 1 87.69 85 ILE B CA 1
ATOM 2280 C C . ILE B 1 85 ? 6.359 8.688 14.922 1 87.69 85 ILE B C 1
ATOM 2282 O O . ILE B 1 85 ? 5.332 9.25 15.32 1 87.69 85 ILE B O 1
ATOM 2286 N N . ALA B 1 86 ? 7.055 7.867 15.688 1 84.25 86 ALA B N 1
ATOM 2287 C CA . ALA B 1 86 ? 6.633 7.484 17.031 1 84.25 86 ALA B CA 1
ATOM 2288 C C . ALA B 1 86 ? 6.555 8.703 17.953 1 84.25 86 ALA B C 1
ATOM 2290 O O . ALA B 1 86 ? 5.793 8.703 18.922 1 84.25 86 ALA B O 1
ATOM 2291 N N . THR B 1 87 ? 7.336 9.68 17.672 1 78.88 87 THR B N 1
ATOM 2292 C CA . THR B 1 87 ? 7.328 10.891 18.484 1 78.88 87 THR B CA 1
ATOM 2293 C C . THR B 1 87 ? 5.984 11.609 18.375 1 78.88 87 THR B C 1
ATOM 2295 O O . THR B 1 87 ? 5.609 12.367 19.266 1 78.88 87 THR B O 1
ATOM 2298 N N . PHE B 1 88 ? 5.266 11.234 17.312 1 73.5 88 PHE B N 1
ATOM 2299 C CA . PHE B 1 88 ? 4.027 11.969 17.078 1 73.5 88 PHE B CA 1
ATOM 2300 C C . PHE B 1 88 ? 2.818 11.055 17.203 1 73.5 88 PHE B C 1
ATOM 2302 O O . PHE B 1 88 ? 1.675 11.508 17.156 1 73.5 88 PHE B O 1
ATOM 2309 N N . ILE B 1 89 ? 3.137 9.859 17.312 1 69.94 89 ILE B N 1
ATOM 2310 C CA . ILE B 1 89 ? 2.049 8.883 17.391 1 69.94 89 ILE B CA 1
ATOM 2311 C C . ILE B 1 89 ? 1.541 8.797 18.828 1 69.94 89 ILE B C 1
ATOM 2313 O O . ILE B 1 89 ? 2.287 8.414 19.734 1 69.94 89 ILE B O 1
ATOM 2317 N N . ASP B 1 90 ? 0.398 9.406 19 1 67.5 90 ASP B N 1
ATOM 2318 C CA . ASP B 1 90 ? -0.294 9.18 20.266 1 67.5 90 ASP B CA 1
ATOM 2319 C C . ASP B 1 90 ? -1.429 8.172 20.094 1 67.5 90 ASP B C 1
ATOM 2321 O O . ASP B 1 90 ? -1.646 7.648 19 1 67.5 90 ASP B O 1
ATOM 2325 N N . PHE B 1 91 ? -1.973 7.754 21.172 1 56.72 91 PHE B N 1
ATOM 2326 C CA . PHE B 1 91 ? -2.965 6.688 21.25 1 56.72 91 PHE B CA 1
ATOM 2327 C C . PHE B 1 91 ? -4.105 6.945 20.266 1 56.72 91 PHE B C 1
ATOM 2329 O O . PHE B 1 91 ? -4.469 6.062 19.484 1 56.72 91 PHE B O 1
ATOM 2336 N N . PRO B 1 92 ? -4.555 8.047 20.172 1 70.88 92 PRO B N 1
ATOM 2337 C CA . PRO B 1 92 ? -5.699 8.258 19.281 1 70.88 92 PRO B CA 1
ATOM 2338 C C . PRO B 1 92 ? -5.348 8.086 17.812 1 70.88 92 PRO B C 1
ATOM 2340 O O . PRO B 1 92 ? -6.152 7.555 17.031 1 70.88 92 PRO B O 1
ATOM 2343 N N . ILE B 1 93 ? -4.191 8.352 17.531 1 78.12 93 ILE B N 1
ATOM 2344 C CA . ILE B 1 93 ? -3.791 8.25 16.125 1 78.12 93 ILE B CA 1
ATOM 2345 C C . ILE B 1 93 ? -3.652 6.777 15.742 1 78.12 93 ILE B C 1
ATOM 2347 O O . ILE B 1 93 ? -4.07 6.371 14.656 1 78.12 93 ILE B O 1
ATOM 2351 N N . THR B 1 94 ? -3.215 6.082 16.656 1 77.38 94 THR B N 1
ATOM 2352 C CA . THR B 1 94 ? -3.08 4.648 16.422 1 77.38 94 THR B CA 1
ATOM 2353 C C . THR B 1 94 ? -4.449 3.996 16.25 1 77.38 94 THR B C 1
ATOM 2355 O O . THR B 1 94 ? -4.641 3.164 15.367 1 77.38 94 THR B O 1
ATOM 2358 N N . LYS B 1 95 ? -5.352 4.43 17.125 1 83.38 95 LYS B N 1
ATOM 2359 C CA . LYS B 1 95 ? -6.707 3.898 17.062 1 83.38 95 LYS B CA 1
ATOM 2360 C C . LYS B 1 95 ? -7.367 4.246 15.727 1 83.38 95 LYS B C 1
ATOM 2362 O O . LYS B 1 95 ? -8.008 3.396 15.109 1 83.38 95 LYS B O 1
ATOM 2367 N N . ILE B 1 96 ? -7.16 5.391 15.336 1 89.12 96 ILE B N 1
ATOM 2368 C CA . ILE B 1 96 ? -7.742 5.855 14.078 1 89.12 96 ILE B CA 1
ATOM 2369 C C . ILE B 1 96 ? -7.105 5.109 12.906 1 89.12 96 ILE B C 1
ATOM 2371 O O . ILE B 1 96 ? -7.809 4.648 12 1 89.12 96 ILE B O 1
ATOM 2375 N N . SER B 1 97 ? -5.832 4.973 12.969 1 82.81 97 SER B N 1
ATOM 2376 C CA . SER B 1 97 ? -5.129 4.27 11.906 1 82.81 97 SER B CA 1
ATOM 2377 C C . SER B 1 97 ? -5.625 2.832 11.766 1 82.81 97 SER B C 1
ATOM 2379 O O . SER B 1 97 ? -5.836 2.346 10.656 1 82.81 97 SER B O 1
ATOM 2381 N N . GLU B 1 98 ? -5.859 2.234 12.852 1 81.38 98 GLU B N 1
ATOM 2382 C CA . GLU B 1 98 ? -6.344 0.857 12.844 1 81.38 98 GLU B CA 1
ATOM 2383 C C . GLU B 1 98 ? -7.77 0.775 12.312 1 81.38 98 GLU B C 1
ATOM 2385 O O . GLU B 1 98 ? -8.086 -0.098 11.5 1 81.38 98 GLU B O 1
ATOM 2390 N N . LYS B 1 99 ? -8.555 1.642 12.742 1 87.56 99 LYS B N 1
ATOM 2391 C CA . LYS B 1 99 ? -9.953 1.655 12.328 1 87.56 99 LYS B CA 1
ATOM 2392 C C . LYS B 1 99 ? -10.086 1.955 10.836 1 87.56 99 LYS B C 1
ATOM 2394 O O . LYS B 1 99 ? -10.93 1.377 10.156 1 87.56 99 LYS B O 1
ATOM 2399 N N . GLN B 1 100 ? -9.211 2.781 10.367 1 90.88 100 GLN B N 1
ATOM 2400 C CA . GLN B 1 100 ? -9.352 3.299 9.016 1 90.88 100 GLN B CA 1
ATOM 2401 C C . GLN B 1 100 ? -8.492 2.508 8.031 1 90.88 100 GLN B C 1
ATOM 2403 O O . GLN B 1 100 ? -8.477 2.799 6.832 1 90.88 100 GLN B O 1
ATOM 2408 N N . LYS B 1 101 ? -7.793 1.524 8.43 1 78.75 101 LYS B N 1
ATOM 2409 C CA . LYS B 1 101 ? -6.766 0.835 7.652 1 78.75 101 LYS B CA 1
ATOM 2410 C C . LYS B 1 101 ? -7.328 0.336 6.324 1 78.75 101 LYS B C 1
ATOM 2412 O O . LYS B 1 101 ? -6.598 0.227 5.336 1 78.75 101 LYS B O 1
ATOM 2417 N N . HIS B 1 102 ? -8.617 0.126 6.262 1 77.88 102 HIS B N 1
ATOM 2418 C CA . HIS B 1 102 ? -9.188 -0.433 5.043 1 77.88 102 HIS B CA 1
ATOM 2419 C C . HIS B 1 102 ? -10.109 0.573 4.355 1 77.88 102 HIS B C 1
ATOM 2421 O O . HIS B 1 102 ? -10.852 0.214 3.441 1 77.88 102 HIS B O 1
ATOM 2427 N N . ASP B 1 103 ? -10.078 1.806 4.836 1 88.25 103 ASP B N 1
ATOM 2428 C CA . ASP B 1 103 ? -10.828 2.855 4.152 1 88.25 103 ASP B CA 1
ATOM 2429 C C . ASP B 1 103 ? -9.992 3.484 3.035 1 88.25 103 ASP B C 1
ATOM 2431 O O . ASP B 1 103 ? -9.055 4.238 3.303 1 88.25 103 ASP B O 1
ATOM 2435 N N . PRO B 1 104 ? -10.383 3.209 1.825 1 82.38 104 PRO B N 1
ATOM 2436 C CA . PRO B 1 104 ? -9.531 3.658 0.722 1 82.38 104 PRO B CA 1
ATOM 2437 C C . PRO B 1 104 ? -9.438 5.18 0.628 1 82.38 104 PRO B C 1
ATOM 2439 O O . PRO B 1 104 ? -8.383 5.719 0.301 1 82.38 104 PRO B O 1
ATOM 2442 N N . LYS B 1 105 ? -10.453 5.809 0.895 1 87.5 105 LYS B N 1
ATOM 2443 C CA . LYS B 1 105 ? -10.453 7.262 0.762 1 87.5 105 LYS B CA 1
ATOM 2444 C C . LYS B 1 105 ? -9.641 7.918 1.874 1 87.5 105 LYS B C 1
ATOM 2446 O O . LYS B 1 105 ? -8.953 8.914 1.643 1 87.5 105 LYS B O 1
ATOM 2451 N N . PHE B 1 106 ? -9.758 7.395 3.057 1 92.31 106 PHE B N 1
ATOM 2452 C CA . PHE B 1 106 ? -8.922 7.871 4.148 1 92.31 106 PHE B CA 1
ATOM 2453 C C . PHE B 1 106 ? -7.445 7.688 3.816 1 92.31 106 PHE B C 1
ATOM 2455 O O . PHE B 1 106 ? -6.652 8.625 3.953 1 92.31 106 PHE B O 1
ATOM 2462 N N . PHE B 1 107 ? -7.148 6.551 3.332 1 83.38 107 PHE B N 1
ATOM 2463 C CA . PHE B 1 107 ? -5.766 6.203 3.02 1 83.38 107 PHE B CA 1
ATOM 2464 C C . PHE B 1 107 ? -5.238 7.062 1.875 1 83.38 107 PHE B C 1
ATOM 2466 O O . PHE B 1 107 ? -4.137 7.605 1.957 1 83.38 107 PHE B O 1
ATOM 2473 N N . GLU B 1 108 ? -5.992 7.141 0.871 1 84.19 108 GLU B N 1
ATOM 2474 C CA . GLU B 1 108 ? -5.574 7.91 -0.295 1 84.19 108 GLU B CA 1
ATOM 2475 C C . GLU B 1 108 ? -5.328 9.375 0.069 1 84.19 108 GLU B C 1
ATOM 2477 O O . GLU B 1 108 ? -4.336 9.969 -0.358 1 84.19 108 GLU B O 1
ATOM 2482 N N . THR B 1 109 ? -6.23 9.914 0.843 1 88.69 109 THR B N 1
ATOM 2483 C CA . THR B 1 109 ? -6.09 11.305 1.262 1 88.69 109 THR B CA 1
ATOM 2484 C C . THR B 1 109 ? -4.863 11.477 2.15 1 88.69 109 THR B C 1
ATOM 2486 O O . THR B 1 109 ? -4.055 12.383 1.935 1 88.69 109 THR B O 1
ATOM 2489 N N . GLY B 1 110 ? -4.707 10.633 3.123 1 88.25 110 GLY B N 1
ATOM 2490 C CA . GLY B 1 110 ? -3.555 10.68 4.008 1 88.25 110 GLY B CA 1
ATOM 2491 C C . GLY B 1 110 ? -2.236 10.5 3.283 1 88.25 110 GLY B C 1
ATOM 2492 O O . GLY B 1 110 ? -1.293 11.266 3.496 1 88.25 110 GLY B O 1
ATOM 2493 N N . ALA B 1 111 ? -2.205 9.539 2.459 1 84.94 111 ALA B N 1
ATOM 2494 C CA . ALA B 1 111 ? -0.997 9.273 1.685 1 84.94 111 ALA B CA 1
ATOM 2495 C C . ALA B 1 111 ? -0.639 10.469 0.801 1 84.94 111 ALA B C 1
ATOM 2497 O O . ALA B 1 111 ? 0.528 10.859 0.714 1 84.94 111 ALA B O 1
ATOM 2498 N N . SER B 1 112 ? -1.654 11.023 0.195 1 87.12 112 SER B N 1
ATOM 2499 C CA . SER B 1 112 ? -1.427 12.156 -0.694 1 87.12 112 SER B CA 1
ATOM 2500 C C . SER B 1 112 ? -0.822 13.336 0.059 1 87.12 112 SER B C 1
ATOM 2502 O O . SER B 1 112 ? 0.119 13.969 -0.423 1 87.12 112 SER B O 1
ATOM 2504 N N . ILE B 1 113 ? -1.312 13.586 1.17 1 88.19 113 ILE B N 1
ATOM 2505 C CA . ILE B 1 113 ? -0.803 14.688 1.986 1 88.19 113 ILE B CA 1
ATOM 2506 C C . ILE B 1 113 ? 0.641 14.398 2.393 1 88.19 113 ILE B C 1
ATOM 2508 O O . ILE B 1 113 ? 1.504 15.273 2.301 1 88.19 113 ILE B O 1
ATOM 2512 N N . PHE B 1 114 ? 0.886 13.211 2.803 1 87.94 114 PHE B N 1
ATOM 2513 C CA . PHE B 1 114 ? 2.215 12.805 3.242 1 87.94 114 PHE B CA 1
ATOM 2514 C C . PHE B 1 114 ? 3.217 12.898 2.1 1 87.94 114 PHE B C 1
ATOM 2516 O O . PHE B 1 114 ? 4.281 13.5 2.252 1 87.94 114 PHE B O 1
ATOM 2523 N N . ILE B 1 115 ? 2.861 12.367 1.022 1 88.62 115 ILE B N 1
ATOM 2524 C CA . ILE B 1 115 ? 3.732 12.352 -0.147 1 88.62 115 ILE B CA 1
ATOM 2525 C C . ILE B 1 115 ? 4.027 13.781 -0.586 1 88.62 115 ILE B C 1
ATOM 2527 O O . ILE B 1 115 ? 5.18 14.125 -0.87 1 88.62 115 ILE B O 1
ATOM 2531 N N . GLU B 1 116 ? 3.021 14.594 -0.575 1 89.81 116 GLU B N 1
ATOM 2532 C CA . GLU B 1 116 ? 3.193 15.977 -1.004 1 89.81 116 GLU B CA 1
ATOM 2533 C C . GLU B 1 116 ? 4.117 16.734 -0.056 1 89.81 116 GLU B C 1
ATOM 2535 O O . GLU B 1 116 ? 4.996 17.484 -0.498 1 89.81 116 GLU B O 1
ATOM 2540 N N . LYS B 1 117 ? 3.912 16.578 1.137 1 90.94 117 LYS B N 1
ATOM 2541 C CA . LYS B 1 117 ? 4.766 17.25 2.113 1 90.94 117 LYS B CA 1
ATOM 2542 C C . LYS B 1 117 ? 6.203 16.734 2.031 1 90.94 117 LYS B C 1
ATOM 2544 O O . LYS B 1 117 ? 7.152 17.516 2.123 1 90.94 117 LYS B O 1
ATOM 2549 N N . LEU B 1 118 ? 6.352 15.492 1.901 1 89.44 118 LEU B N 1
ATOM 2550 C CA . LEU B 1 118 ? 7.68 14.906 1.759 1 89.44 118 LEU B CA 1
ATOM 2551 C C . LEU B 1 118 ? 8.359 15.406 0.49 1 89.44 118 LEU B C 1
ATOM 2553 O O . LEU B 1 118 ? 9.547 15.742 0.509 1 89.44 118 LEU B O 1
ATOM 2557 N N . ARG B 1 119 ? 7.578 15.352 -0.58 1 88.19 119 ARG B N 1
ATOM 2558 C CA . ARG B 1 119 ? 8.094 15.883 -1.837 1 88.19 119 ARG B CA 1
ATOM 2559 C C . ARG B 1 119 ? 8.617 17.312 -1.657 1 88.19 119 ARG B C 1
ATOM 2561 O O . ARG B 1 119 ? 9.727 17.625 -2.088 1 88.19 119 ARG B O 1
ATOM 2568 N N . GLN B 1 120 ? 7.855 18.156 -1.036 1 90.25 120 GLN B N 1
ATOM 2569 C CA . GLN B 1 120 ? 8.25 19.547 -0.776 1 90.25 120 GLN B CA 1
ATOM 2570 C C . GLN B 1 120 ? 9.508 19.594 0.086 1 90.25 120 GLN B C 1
ATOM 2572 O O . GLN B 1 120 ? 10.406 20.391 -0.178 1 90.25 120 GLN B O 1
ATOM 2577 N N . ASP B 1 121 ? 9.523 18.75 1.025 1 89 121 ASP B N 1
ATOM 2578 C CA . ASP B 1 121 ? 10.68 18.703 1.91 1 89 121 ASP B CA 1
ATOM 2579 C C . ASP B 1 121 ? 11.938 18.297 1.144 1 89 121 ASP B C 1
ATOM 2581 O O . ASP B 1 121 ? 13.008 18.891 1.33 1 89 121 ASP B O 1
ATOM 2585 N N . ILE B 1 122 ? 11.812 17.281 0.371 1 84.25 122 ILE B N 1
ATOM 2586 C CA . ILE B 1 122 ? 12.953 16.797 -0.402 1 84.25 122 ILE B CA 1
ATOM 2587 C C . ILE B 1 122 ? 13.398 17.875 -1.394 1 84.25 122 ILE B C 1
ATOM 2589 O O . ILE B 1 122 ? 14.594 18.109 -1.558 1 84.25 122 ILE B O 1
ATOM 2593 N N . GLU B 1 123 ? 12.445 18.516 -2.006 1 85.56 123 GLU B N 1
ATOM 2594 C CA . GLU B 1 123 ? 12.75 19.578 -2.953 1 85.56 123 GLU B CA 1
ATOM 2595 C C . GLU B 1 123 ? 13.453 20.734 -2.264 1 85.56 123 GLU B C 1
ATOM 2597 O O . GLU B 1 123 ? 14.422 21.297 -2.795 1 85.56 123 GLU B O 1
ATOM 2602 N N . ASP B 1 124 ? 12.961 21.125 -1.158 1 88.12 124 ASP B N 1
ATOM 2603 C CA . ASP B 1 124 ? 13.5 22.25 -0.404 1 88.12 124 ASP B CA 1
ATOM 2604 C C . ASP B 1 124 ? 14.898 21.938 0.124 1 88.12 124 ASP B C 1
ATOM 2606 O O . ASP B 1 124 ? 15.664 22.844 0.458 1 88.12 124 ASP B O 1
ATOM 2610 N N . ASN B 1 125 ? 15.234 20.609 0.187 1 85.69 125 ASN B N 1
ATOM 2611 C CA . ASN B 1 125 ? 16.516 20.172 0.734 1 85.69 125 ASN B CA 1
ATOM 2612 C C . ASN B 1 125 ? 17.312 19.344 -0.275 1 85.69 125 ASN B C 1
ATOM 2614 O O . ASN B 1 125 ? 18.031 18.438 0.104 1 85.69 125 ASN B O 1
ATOM 2618 N N . LYS B 1 126 ? 17 19.562 -1.462 1 80.44 126 LYS B N 1
ATOM 2619 C CA . LYS B 1 126 ? 17.562 18.75 -2.543 1 80.44 126 LYS B CA 1
ATOM 2620 C C . LYS B 1 126 ? 19.078 18.703 -2.457 1 80.44 126 LYS B C 1
ATOM 2622 O O . LYS B 1 126 ? 19.688 17.688 -2.811 1 80.44 126 LYS B O 1
ATOM 2627 N N . ASP B 1 127 ? 19.656 19.734 -1.984 1 78.62 127 ASP B N 1
ATOM 2628 C CA . ASP B 1 127 ? 21.109 19.812 -1.876 1 78.62 127 ASP B CA 1
ATOM 2629 C C . ASP B 1 127 ? 21.641 18.906 -0.766 1 78.62 127 ASP B C 1
ATOM 2631 O O . ASP B 1 127 ? 22.812 18.562 -0.75 1 78.62 127 ASP B O 1
ATOM 2635 N N . LYS B 1 128 ? 20.766 18.484 0.12 1 78.94 128 LYS B N 1
ATOM 2636 C CA . LYS B 1 128 ? 21.156 17.672 1.267 1 78.94 128 LYS B CA 1
ATOM 2637 C C . LYS B 1 128 ? 20.828 16.203 1.032 1 78.94 128 LYS B C 1
ATOM 2639 O O . LYS B 1 128 ? 21.266 15.336 1.795 1 78.94 128 LYS B O 1
ATOM 2644 N N . ILE B 1 129 ? 20.078 15.914 0.077 1 76.88 129 ILE B N 1
ATOM 2645 C CA . ILE B 1 129 ? 19.609 14.547 -0.109 1 76.88 129 ILE B CA 1
ATOM 2646 C C . ILE B 1 129 ? 20.406 13.867 -1.207 1 76.88 129 ILE B C 1
ATOM 2648 O O . ILE B 1 129 ? 20.672 14.453 -2.258 1 76.88 129 ILE B O 1
ATOM 2652 N N . GLU B 1 130 ? 20.969 12.734 -0.833 1 79.69 130 GLU B N 1
ATOM 2653 C CA . GLU B 1 130 ? 21.703 11.906 -1.787 1 79.69 130 GLU B CA 1
ATOM 2654 C C . GLU B 1 130 ? 20.766 10.922 -2.492 1 79.69 130 GLU B C 1
ATOM 2656 O O . GLU B 1 130 ? 20.547 9.812 -2.006 1 79.69 130 GLU B O 1
ATOM 2661 N N . VAL B 1 131 ? 20.094 11.383 -3.385 1 73.94 131 VAL B N 1
ATOM 2662 C CA . VAL B 1 131 ? 19.297 10.523 -4.258 1 73.94 131 VAL B CA 1
ATOM 2663 C C . VAL B 1 131 ? 19.719 10.727 -5.711 1 73.94 131 VAL B C 1
ATOM 2665 O O . VAL B 1 131 ? 20.141 11.82 -6.094 1 73.94 131 VAL B O 1
ATOM 2668 N N . ASP B 1 132 ? 19.703 9.57 -6.379 1 80.25 132 ASP B N 1
ATOM 2669 C CA . ASP B 1 132 ? 20.094 9.656 -7.785 1 80.25 132 ASP B CA 1
ATOM 2670 C C . ASP B 1 132 ? 19.234 10.688 -8.523 1 80.25 132 ASP B C 1
ATOM 2672 O O . ASP B 1 132 ? 18 10.641 -8.453 1 80.25 1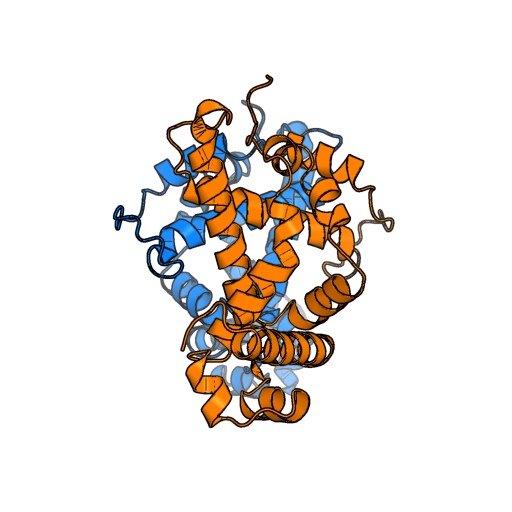32 ASP B O 1
ATOM 2676 N N . SER B 1 133 ? 19.844 11.531 -9.172 1 79.62 133 SER B N 1
ATOM 2677 C CA . SER B 1 133 ? 19.172 12.656 -9.828 1 79.62 133 SER B CA 1
ATOM 2678 C C . SER B 1 133 ? 18.25 12.18 -10.945 1 79.62 133 SER B C 1
ATOM 2680 O O . SER B 1 133 ? 17.391 12.93 -11.406 1 79.62 133 SER B O 1
ATOM 2682 N N . ASP B 1 134 ? 18.406 10.922 -11.32 1 85.69 134 ASP B N 1
ATOM 2683 C CA . ASP B 1 134 ? 17.594 10.383 -12.398 1 85.69 134 ASP B CA 1
ATOM 2684 C C . ASP B 1 134 ? 16.234 9.93 -11.875 1 85.69 134 ASP B C 1
ATOM 2686 O O . ASP B 1 134 ? 15.312 9.664 -12.664 1 85.69 134 ASP B O 1
ATOM 2690 N N . VAL B 1 135 ? 16.094 9.875 -10.609 1 91 135 VAL B N 1
ATOM 2691 C CA . VAL B 1 135 ? 14.828 9.453 -10.023 1 91 135 VAL B CA 1
ATOM 2692 C C . VAL B 1 135 ? 14 10.68 -9.633 1 91 135 VAL B C 1
ATOM 2694 O O . VAL B 1 135 ? 14.453 11.516 -8.852 1 91 135 VAL B O 1
ATOM 2697 N N . PRO B 1 136 ? 12.844 10.797 -10.219 1 89.38 136 PRO B N 1
ATOM 2698 C CA . PRO B 1 136 ? 12 11.93 -9.852 1 89.38 136 PRO B CA 1
ATOM 2699 C C . PRO B 1 136 ? 11.711 11.984 -8.352 1 89.38 136 PRO B C 1
ATOM 2701 O O . PRO B 1 136 ? 11.484 10.945 -7.723 1 89.38 136 PRO B O 1
ATOM 2704 N N . ILE B 1 137 ? 11.656 13.164 -7.871 1 87.75 137 ILE B N 1
ATOM 2705 C CA . ILE B 1 137 ? 11.508 13.383 -6.434 1 87.75 137 ILE B CA 1
ATOM 2706 C C . ILE B 1 137 ? 10.172 12.82 -5.957 1 87.75 137 ILE B C 1
ATOM 2708 O O . ILE B 1 137 ? 10.07 12.297 -4.848 1 87.75 137 ILE B O 1
ATOM 2712 N N . ASP B 1 138 ? 9.188 13.016 -6.77 1 88 138 ASP B N 1
ATOM 2713 C CA . ASP B 1 138 ? 7.871 12.5 -6.387 1 88 138 ASP B CA 1
ATOM 2714 C C . ASP B 1 138 ? 7.891 10.984 -6.262 1 88 138 ASP B C 1
ATOM 2716 O O . ASP B 1 138 ? 7.184 10.414 -5.426 1 88 138 ASP B O 1
ATOM 2720 N N . LEU B 1 139 ? 8.648 10.297 -7.074 1 91.69 139 LEU B N 1
ATOM 2721 C CA . LEU B 1 139 ? 8.797 8.852 -6.965 1 91.69 139 LEU B CA 1
ATOM 2722 C C . LEU B 1 139 ? 9.547 8.477 -5.691 1 91.69 139 LEU B C 1
ATOM 2724 O O . LEU B 1 139 ? 9.195 7.5 -5.023 1 91.69 139 LEU B O 1
ATOM 2728 N N . VAL B 1 140 ? 10.57 9.234 -5.379 1 91.44 140 VAL B N 1
ATOM 2729 C CA . VAL B 1 140 ? 11.312 9.008 -4.141 1 91.44 140 VAL B CA 1
ATOM 2730 C C . VAL B 1 140 ? 10.367 9.086 -2.947 1 91.44 140 VAL B C 1
ATOM 2732 O O . VAL B 1 140 ? 10.383 8.203 -2.08 1 91.44 140 VAL B O 1
ATOM 2735 N N . ALA B 1 141 ? 9.516 10.102 -2.945 1 91.12 141 ALA B N 1
ATOM 2736 C CA . ALA B 1 141 ? 8.57 10.289 -1.85 1 91.12 141 ALA B CA 1
ATOM 2737 C C . ALA B 1 141 ? 7.59 9.125 -1.767 1 91.12 141 ALA B C 1
ATOM 2739 O O . ALA B 1 141 ? 7.27 8.648 -0.673 1 91.12 141 ALA B O 1
ATOM 2740 N N . ARG B 1 142 ? 7.137 8.633 -2.889 1 90.81 142 ARG B N 1
ATOM 2741 C CA . ARG B 1 142 ? 6.191 7.527 -2.945 1 90.81 142 ARG B CA 1
ATOM 2742 C C . ARG B 1 142 ? 6.812 6.246 -2.398 1 90.81 142 ARG B C 1
ATOM 2744 O O . ARG B 1 142 ? 6.18 5.52 -1.633 1 90.81 142 ARG B O 1
ATOM 2751 N N . VAL B 1 143 ? 7.992 5.969 -2.836 1 93.19 143 VAL B N 1
ATOM 2752 C CA . VAL B 1 143 ? 8.672 4.754 -2.402 1 93.19 143 VAL B CA 1
ATOM 2753 C C . VAL B 1 143 ? 8.961 4.828 -0.906 1 93.19 143 VAL B C 1
ATOM 2755 O O . VAL B 1 143 ? 8.797 3.844 -0.183 1 93.19 143 VAL B O 1
ATOM 2758 N N . PHE B 1 144 ? 9.406 6.027 -0.459 1 93.25 144 PHE B N 1
ATOM 2759 C CA . PHE B 1 144 ? 9.633 6.23 0.965 1 93.25 144 PHE B CA 1
ATOM 2760 C C . PHE B 1 144 ? 8.375 5.926 1.77 1 93.25 144 PHE B C 1
ATOM 2762 O O . PHE B 1 144 ? 8.414 5.133 2.711 1 93.25 144 PHE B O 1
ATOM 2769 N N . GLU B 1 145 ? 7.297 6.52 1.368 1 90.75 145 GLU B N 1
ATOM 2770 C CA . GLU B 1 145 ? 6.012 6.332 2.039 1 90.75 145 GLU B CA 1
ATOM 2771 C C . GLU B 1 145 ? 5.594 4.863 2.023 1 90.75 145 GLU B C 1
ATOM 2773 O O . GLU B 1 145 ? 5.219 4.309 3.059 1 90.75 145 GLU B O 1
ATOM 2778 N N . ALA B 1 146 ? 5.641 4.227 0.873 1 91.12 146 ALA B N 1
ATOM 2779 C CA . ALA B 1 146 ? 5.215 2.838 0.722 1 91.12 146 ALA B CA 1
ATOM 2780 C C . ALA B 1 146 ? 6.062 1.906 1.581 1 91.12 146 ALA B C 1
ATOM 2782 O O . ALA B 1 146 ? 5.551 0.942 2.154 1 91.12 146 ALA B O 1
ATOM 2783 N N . THR B 1 147 ? 7.352 2.172 1.639 1 94.25 147 THR B N 1
ATOM 2784 C CA . THR B 1 147 ? 8.258 1.33 2.412 1 94.25 147 THR B CA 1
ATOM 2785 C C . THR B 1 147 ? 7.965 1.45 3.904 1 94.25 147 THR B C 1
ATOM 2787 O O . THR B 1 147 ? 7.859 0.441 4.605 1 94.25 147 THR B O 1
ATOM 2790 N N . ILE B 1 148 ? 7.777 2.65 4.367 1 92.12 148 ILE B N 1
ATOM 2791 C CA . ILE B 1 148 ? 7.473 2.867 5.777 1 92.12 148 ILE B CA 1
ATOM 2792 C C . ILE B 1 148 ? 6.156 2.178 6.133 1 92.12 148 ILE B C 1
ATOM 2794 O O . ILE B 1 148 ? 6.055 1.519 7.172 1 92.12 148 ILE B O 1
ATOM 2798 N N . GLN B 1 149 ? 5.199 2.336 5.293 1 87.94 149 GLN B N 1
ATOM 2799 C CA . GLN B 1 149 ? 3.912 1.694 5.535 1 87.94 149 GLN B CA 1
ATOM 2800 C C . GLN B 1 149 ? 4.059 0.176 5.59 1 87.94 149 GLN B C 1
ATOM 2802 O O . GLN B 1 149 ? 3.543 -0.469 6.508 1 87.94 149 GLN B O 1
ATOM 2807 N N . ALA B 1 150 ? 4.734 -0.38 4.645 1 89.06 150 ALA B N 1
ATOM 2808 C CA . ALA B 1 150 ? 4.914 -1.828 4.566 1 89.06 150 ALA B CA 1
ATOM 2809 C C . ALA B 1 150 ? 5.652 -2.355 5.793 1 89.06 150 ALA B C 1
ATOM 2811 O O . ALA B 1 150 ? 5.262 -3.371 6.375 1 89.06 150 ALA B O 1
ATOM 2812 N N . MET B 1 151 ? 6.715 -1.715 6.207 1 91.75 151 MET B N 1
ATOM 2813 C CA . MET B 1 151 ? 7.508 -2.146 7.352 1 91.75 151 MET B CA 1
ATOM 2814 C C . MET B 1 151 ? 6.719 -1.997 8.648 1 91.75 151 MET B C 1
ATOM 2816 O O . MET B 1 151 ? 6.812 -2.846 9.539 1 91.75 151 MET B O 1
ATOM 2820 N N . GLY B 1 152 ? 5.984 -0.839 8.719 1 87.19 152 GLY B N 1
ATOM 2821 C CA . GLY B 1 152 ? 5.129 -0.663 9.875 1 87.19 152 GLY B CA 1
ATOM 2822 C C . GLY B 1 152 ? 4.09 -1.76 10.023 1 87.19 152 GLY B C 1
ATOM 2823 O O . GLY B 1 152 ? 3.869 -2.268 11.125 1 87.19 152 GLY B O 1
ATOM 2824 N N . GLU B 1 153 ? 3.477 -2.111 8.961 1 83.19 153 GLU B N 1
ATOM 2825 C CA . GLU B 1 153 ? 2.494 -3.193 8.961 1 83.19 153 GLU B CA 1
ATOM 2826 C C . GLU B 1 153 ? 3.143 -4.527 9.328 1 83.19 153 GLU B C 1
ATOM 2828 O O . GLU B 1 153 ? 2.568 -5.312 10.078 1 83.19 153 GLU B O 1
ATOM 2833 N N . TRP B 1 154 ? 4.242 -4.734 8.727 1 85.25 154 TRP B N 1
ATOM 2834 C CA . TRP B 1 154 ? 4.988 -5.957 9.008 1 85.25 154 TRP B CA 1
ATOM 2835 C C . TRP B 1 154 ? 5.293 -6.074 10.5 1 85.25 154 TRP B C 1
ATOM 2837 O O . TRP B 1 154 ? 5.18 -7.156 11.078 1 85.25 154 TRP B O 1
ATOM 2847 N N . ASN B 1 155 ? 5.648 -4.969 11.07 1 86.19 155 ASN B N 1
ATOM 2848 C CA . ASN B 1 155 ? 6.023 -4.965 12.484 1 86.19 155 ASN B CA 1
ATOM 2849 C C . ASN B 1 155 ? 4.797 -5.078 13.383 1 86.19 155 ASN B C 1
ATOM 2851 O O . ASN B 1 155 ? 4.918 -5.426 14.562 1 86.19 155 ASN B O 1
ATOM 2855 N N . ASN B 1 156 ? 3.621 -4.578 12.852 1 73.44 156 ASN B N 1
ATOM 2856 C CA . ASN B 1 156 ? 2.402 -4.641 13.648 1 73.44 156 ASN B CA 1
ATOM 2857 C C . ASN B 1 156 ? 1.656 -5.953 13.43 1 73.44 156 ASN B C 1
ATOM 2859 O O . ASN B 1 156 ? 0.818 -6.34 14.25 1 73.44 156 ASN B O 1
ATOM 2863 N N . VAL B 1 157 ? 1.49 -6.527 12.148 1 57.28 157 VAL B N 1
ATOM 2864 C CA . VAL B 1 157 ? 0.7 -7.688 11.75 1 57.28 157 VAL B CA 1
ATOM 2865 C C . VAL B 1 157 ? 1.386 -8.969 12.227 1 57.28 157 VAL B C 1
ATOM 2867 O O . VAL B 1 157 ? 0.896 -10.07 11.977 1 57.28 157 VAL B O 1
ATOM 2870 N N . ASN B 1 158 ? 2.393 -9.18 12.805 1 46.41 158 ASN B N 1
ATOM 2871 C CA . ASN B 1 158 ? 2.432 -10.602 13.125 1 46.41 158 ASN B CA 1
ATOM 2872 C C . ASN B 1 158 ? 1.029 -11.195 13.219 1 46.41 158 ASN B C 1
ATOM 2874 O O . ASN B 1 158 ? 0.869 -12.414 13.266 1 46.41 158 ASN B O 1
ATOM 2878 N N . GLU B 1 159 ? 0.026 -10.438 13.117 1 42.78 159 GLU B N 1
ATOM 2879 C CA . GLU B 1 159 ? -1.231 -11.172 13.023 1 42.78 159 GLU B CA 1
ATOM 2880 C C . GLU B 1 159 ? -1.756 -11.172 11.586 1 42.78 159 GLU B C 1
ATOM 2882 O O . GLU B 1 159 ? -2.646 -11.953 11.25 1 42.78 159 GLU B O 1
ATOM 2887 N N . CYS B 1 160 ? -1.66 -10.289 10.805 1 38.25 160 CYS B N 1
ATOM 2888 C CA . CYS B 1 160 ? -2.414 -10.18 9.562 1 38.25 160 CYS B CA 1
ATOM 2889 C C . CYS B 1 160 ? -1.868 -11.133 8.508 1 38.25 160 CYS B C 1
ATOM 2891 O O . CYS B 1 160 ? -2.6 -11.562 7.617 1 38.25 160 CYS B O 1
ATOM 2893 N N . TYR B 1 161 ? -0.583 -11.062 8.188 1 39.88 161 TYR B N 1
ATOM 2894 C CA . TYR B 1 161 ? -0.097 -12.086 7.266 1 39.88 161 TYR B CA 1
ATOM 2895 C C . TYR B 1 161 ? 0.489 -13.266 8.023 1 39.88 161 TYR B C 1
ATOM 2897 O O . TYR B 1 161 ? 1.414 -13.102 8.82 1 39.88 161 TYR B O 1
ATOM 2905 N N . PRO B 1 162 ? -0.386 -14.156 8.367 1 36.97 162 PRO B N 1
ATOM 2906 C CA . PRO B 1 162 ? 0.122 -15.258 9.195 1 36.97 162 PRO B CA 1
ATOM 2907 C C . PRO B 1 162 ? 1.478 -15.773 8.719 1 36.97 162 PRO B C 1
ATOM 2909 O O . PRO B 1 162 ? 1.538 -16.641 7.848 1 36.97 162 PRO B O 1
ATOM 2912 N N . VAL B 1 163 ? 2.264 -14.945 8.219 1 38.38 163 VAL B N 1
ATOM 2913 C CA . VAL B 1 163 ? 3.525 -15.672 8.102 1 38.38 163 VAL B CA 1
ATOM 2914 C C . VAL B 1 163 ? 3.918 -16.25 9.461 1 38.38 163 VAL B C 1
ATOM 2916 O O . VAL B 1 163 ? 3.84 -15.555 10.484 1 38.38 163 VAL B O 1
ATOM 2919 N N . ASP B 1 164 ? 3.691 -17.484 9.531 1 36.81 164 ASP B N 1
ATOM 2920 C CA . ASP B 1 164 ? 4.117 -18.25 10.695 1 36.81 164 ASP B CA 1
ATOM 2921 C C . ASP B 1 164 ? 5.484 -17.781 11.188 1 36.81 164 ASP B C 1
ATOM 2923 O O . ASP B 1 164 ? 6.473 -18.516 11.062 1 36.81 164 ASP B O 1
ATOM 2927 N N . SER B 1 165 ? 5.914 -16.672 10.773 1 37.94 165 SER B N 1
ATOM 2928 C CA . SER B 1 165 ? 7.215 -16.547 11.422 1 37.94 165 SER B CA 1
ATOM 2929 C C . SER B 1 165 ? 7.074 -16.5 12.938 1 37.94 165 SER B C 1
ATOM 2931 O O . SER B 1 165 ? 6.129 -15.914 13.469 1 37.94 165 SER B O 1
ATOM 2933 N N . ASP B 1 166 ? 7.559 -17.344 13.531 1 39.62 166 ASP B N 1
ATOM 2934 C CA . ASP B 1 166 ? 7.871 -17.406 14.953 1 39.62 166 ASP B CA 1
ATOM 2935 C C . ASP B 1 166 ? 8.273 -16.031 15.492 1 39.62 166 ASP B C 1
ATOM 2937 O O . ASP B 1 166 ? 8.664 -15.906 16.656 1 39.62 166 ASP B O 1
ATOM 2941 N N . THR B 1 167 ? 8.75 -15.203 14.719 1 43.59 167 THR B N 1
ATOM 2942 C CA . THR B 1 167 ? 9.297 -14.055 15.445 1 43.59 167 THR B CA 1
ATOM 2943 C C . THR B 1 167 ? 8.172 -13.164 15.961 1 43.59 167 THR B C 1
ATOM 2945 O O . THR B 1 167 ? 7.586 -12.391 15.195 1 43.59 167 THR B O 1
ATOM 2948 N N . SER B 1 168 ? 7.305 -13.633 16.672 1 47.03 168 SER B N 1
ATOM 2949 C CA . SER B 1 168 ? 6.203 -13.125 17.484 1 47.03 168 SER B CA 1
ATOM 2950 C C . SER B 1 168 ? 6.465 -11.688 17.938 1 47.03 168 SER B C 1
ATOM 2952 O O . SER B 1 168 ? 5.535 -10.969 18.297 1 47.03 168 SER B O 1
ATOM 2954 N N . SER B 1 169 ? 7.719 -11.227 18.312 1 58.53 169 SER B N 1
ATOM 2955 C CA . SER B 1 169 ? 7.859 -9.992 19.078 1 58.53 169 SER B CA 1
ATOM 2956 C C . SER B 1 169 ? 8.141 -8.797 18.188 1 58.53 169 SER B C 1
ATOM 2958 O O . SER B 1 169 ? 8.898 -8.906 17.219 1 58.53 169 SER B O 1
ATOM 2960 N N . LYS B 1 170 ? 7.406 -7.738 18.266 1 78.56 170 LYS B N 1
ATOM 2961 C CA . LYS B 1 170 ? 7.664 -6.418 17.703 1 78.56 170 LYS B CA 1
ATOM 2962 C C . LYS B 1 170 ? 9.117 -6.008 17.891 1 78.56 170 LYS B C 1
ATOM 2964 O O . LYS B 1 170 ? 9.688 -6.188 18.969 1 78.56 170 LYS B O 1
ATOM 2969 N N . VAL B 1 171 ? 9.758 -5.773 16.703 1 86.31 171 VAL B N 1
ATOM 2970 C CA . VAL B 1 171 ? 11.117 -5.254 16.797 1 86.31 171 VAL B CA 1
ATOM 2971 C C . VAL B 1 171 ? 11.094 -3.795 17.234 1 86.31 171 VAL B C 1
ATOM 2973 O O . VAL B 1 171 ? 10.07 -3.117 17.094 1 86.31 171 VAL B O 1
ATOM 2976 N N . SER B 1 172 ? 12.188 -3.375 17.828 1 89 172 SER B N 1
ATOM 2977 C CA . SER B 1 172 ? 12.273 -1.993 18.297 1 89 172 SER B CA 1
ATOM 2978 C C . SER B 1 172 ? 12.25 -1.019 17.125 1 89 172 SER B C 1
ATOM 2980 O O . SER B 1 172 ? 12.555 -1.394 15.984 1 89 172 SER B O 1
ATOM 2982 N N . LEU B 1 173 ? 11.906 0.205 17.406 1 90.88 173 LEU B N 1
ATOM 2983 C CA . LEU B 1 173 ? 11.883 1.254 16.391 1 90.88 173 LEU B CA 1
ATOM 2984 C C . LEU B 1 173 ? 13.289 1.502 15.844 1 90.88 173 LEU B C 1
ATOM 2986 O O . LEU B 1 173 ? 13.445 1.766 14.648 1 90.88 173 LEU B O 1
ATOM 2990 N N . GLU B 1 174 ? 14.281 1.4 16.703 1 93.38 174 GLU B N 1
ATOM 2991 C CA . GLU B 1 174 ? 15.672 1.556 16.281 1 93.38 174 GLU B CA 1
ATOM 2992 C C . GLU B 1 174 ? 16.062 0.475 15.281 1 93.38 174 GLU B C 1
ATOM 2994 O O . GLU B 1 174 ? 16.75 0.76 14.289 1 93.38 174 GLU B O 1
ATOM 2999 N N . LYS B 1 175 ? 15.656 -0.682 15.562 1 93.88 175 LYS B N 1
ATOM 3000 C CA . LYS B 1 175 ? 15.969 -1.794 14.672 1 93.88 175 LYS B CA 1
ATOM 3001 C C . LYS B 1 175 ? 15.242 -1.648 13.336 1 93.88 175 LYS B C 1
ATOM 3003 O O . LYS B 1 175 ? 15.797 -1.956 12.281 1 93.88 175 LYS B O 1
ATOM 3008 N N . LEU B 1 176 ? 13.992 -1.191 13.375 1 93.75 176 LEU B N 1
ATOM 3009 C CA . LEU B 1 176 ? 13.25 -0.919 12.148 1 93.75 176 LEU B CA 1
ATOM 3010 C C . LEU B 1 176 ? 13.969 0.126 11.297 1 93.75 176 LEU B C 1
ATOM 3012 O O . LEU B 1 176 ? 14.07 -0.024 10.078 1 93.75 176 LEU B O 1
ATOM 3016 N N . ASP B 1 177 ? 14.406 1.164 11.977 1 94.88 177 ASP B N 1
ATOM 3017 C CA . ASP B 1 177 ? 15.141 2.211 11.273 1 94.88 177 ASP B CA 1
ATOM 3018 C C . ASP B 1 177 ? 16.406 1.654 10.617 1 94.88 177 ASP B C 1
ATOM 3020 O O . ASP B 1 177 ? 16.734 2 9.484 1 94.88 177 ASP B O 1
ATOM 3024 N N . GLU B 1 178 ? 17.109 0.768 11.305 1 94.44 178 GLU B N 1
ATOM 3025 C CA . GLU B 1 178 ? 18.297 0.135 10.758 1 94.44 178 GLU B CA 1
ATOM 3026 C C . GLU B 1 178 ? 17.969 -0.675 9.508 1 94.44 178 GLU B C 1
ATOM 3028 O O . GLU B 1 178 ? 18.672 -0.579 8.5 1 94.44 178 GLU B O 1
ATOM 3033 N N . MET B 1 179 ? 16.938 -1.443 9.625 1 93.94 179 MET B N 1
ATOM 3034 C CA . MET B 1 179 ? 16.531 -2.283 8.508 1 93.94 179 MET B CA 1
ATOM 3035 C C . MET B 1 179 ? 16.078 -1.431 7.324 1 93.94 179 MET B C 1
ATOM 3037 O O . MET B 1 179 ? 16.359 -1.757 6.172 1 93.94 179 MET B O 1
ATOM 3041 N N . PHE B 1 180 ? 15.359 -0.351 7.633 1 94.81 180 PHE B N 1
ATOM 3042 C CA . PHE B 1 180 ? 14.961 0.584 6.586 1 94.81 180 PHE B CA 1
ATOM 3043 C C . PHE B 1 180 ? 16.188 1.089 5.82 1 94.81 180 PHE B C 1
ATOM 3045 O O . PHE B 1 180 ? 16.203 1.053 4.586 1 94.81 180 PHE B O 1
ATOM 3052 N N . ASN B 1 181 ? 17.234 1.478 6.543 1 92.88 181 ASN B N 1
ATOM 3053 C CA . ASN B 1 181 ? 18.438 2.039 5.934 1 92.88 181 ASN B CA 1
ATOM 3054 C C . ASN B 1 181 ? 19.203 0.992 5.125 1 92.88 181 ASN B C 1
ATOM 3056 O O . ASN B 1 181 ? 19.906 1.329 4.172 1 92.88 181 ASN B O 1
ATOM 3060 N N . LYS B 1 182 ? 19.016 -0.221 5.438 1 92.06 182 LYS B N 1
ATOM 3061 C CA . LYS B 1 182 ? 19.672 -1.302 4.707 1 92.06 182 LYS B CA 1
ATOM 3062 C C . LYS B 1 182 ? 18.906 -1.644 3.432 1 92.06 182 LYS B C 1
ATOM 3064 O O . LYS B 1 182 ? 19.5 -2.127 2.459 1 92.06 182 LYS B O 1
ATOM 3069 N N . LEU B 1 183 ? 17.578 -1.393 3.457 1 92.38 183 LEU B N 1
ATOM 3070 C CA . LEU B 1 183 ? 16.719 -1.854 2.377 1 92.38 183 LEU B CA 1
ATOM 3071 C C . LEU B 1 183 ? 16.547 -0.771 1.318 1 92.38 183 LEU B C 1
ATOM 3073 O O . LEU B 1 183 ? 16.281 -1.071 0.152 1 92.38 183 LEU B O 1
ATOM 3077 N N . VAL B 1 184 ? 16.609 0.496 1.707 1 91.88 184 VAL B N 1
ATOM 3078 C CA . VAL B 1 184 ? 16.297 1.593 0.797 1 91.88 184 VAL B CA 1
ATOM 3079 C C . VAL B 1 184 ? 17.531 2.484 0.625 1 91.88 184 VAL B C 1
ATOM 3081 O O . VAL B 1 184 ? 18.281 2.707 1.576 1 91.88 184 VAL B O 1
ATOM 3084 N N . ASN B 1 185 ? 17.703 2.98 -0.591 1 88.38 185 ASN B N 1
ATOM 3085 C CA . ASN B 1 185 ? 18.812 3.873 -0.923 1 88.38 185 ASN B CA 1
ATOM 3086 C C . ASN B 1 185 ? 18.359 5.332 -0.957 1 88.38 185 ASN B C 1
ATOM 3088 O O . ASN B 1 185 ? 18.531 6.016 -1.967 1 88.38 185 ASN B O 1
ATOM 3092 N N . ILE B 1 186 ? 17.734 5.809 0.011 1 84.69 186 ILE B N 1
ATOM 3093 C CA . ILE B 1 186 ? 17.375 7.207 0.223 1 84.69 186 ILE B CA 1
ATOM 3094 C C . ILE B 1 186 ? 18.156 7.77 1.404 1 84.69 186 ILE B C 1
ATOM 3096 O O . ILE B 1 186 ? 17.875 7.445 2.559 1 84.69 186 ILE B O 1
ATOM 3100 N N . LYS B 1 187 ? 19.156 8.5 1.058 1 81.06 187 LYS B N 1
ATOM 3101 C CA . LYS B 1 187 ? 20.078 8.953 2.1 1 81.06 187 LYS B CA 1
ATOM 3102 C C . LYS B 1 187 ? 20.266 10.469 2.037 1 81.06 187 LYS B C 1
ATOM 3104 O O . LYS B 1 187 ? 19.984 11.094 1.017 1 81.06 187 LYS B O 1
ATOM 3109 N N . ILE B 1 188 ? 20.469 10.859 3.131 1 74.75 188 ILE B N 1
ATOM 3110 C CA . ILE B 1 188 ? 20.828 12.273 3.246 1 74.75 188 ILE B CA 1
ATOM 3111 C C . ILE B 1 188 ? 22.344 12.414 3.375 1 74.75 188 ILE B C 1
ATOM 3113 O O . ILE B 1 188 ? 23 11.602 4.027 1 74.75 188 ILE B O 1
ATOM 3117 N N . LYS B 1 189 ? 22.828 13.391 2.621 1 72.31 189 LYS B N 1
ATOM 3118 C CA . LYS B 1 189 ? 24.25 13.703 2.684 1 72.31 189 LYS B CA 1
ATOM 3119 C C . LYS B 1 189 ? 24.672 14.039 4.109 1 72.31 189 LYS B C 1
ATOM 3121 O O . LYS B 1 189 ? 23.922 14.672 4.855 1 72.31 189 LYS B O 1
ATOM 3126 N N . ASP B 1 190 ? 25.594 13.203 4.57 1 60 190 ASP B N 1
ATOM 3127 C CA . ASP B 1 190 ? 26.172 13.578 5.859 1 60 190 ASP B CA 1
ATOM 3128 C C . ASP B 1 190 ? 26.547 15.055 5.891 1 60 190 ASP B C 1
ATOM 3130 O O . ASP B 1 190 ? 26.984 15.617 4.883 1 60 190 ASP B O 1
ATOM 3134 N N . ALA B 1 191 ? 26.094 15.805 6.891 1 48.44 191 ALA B N 1
ATOM 3135 C CA . ALA B 1 191 ? 26.594 17.172 7.066 1 48.44 191 ALA B CA 1
ATOM 3136 C C . ALA B 1 191 ? 28.109 17.219 6.988 1 48.44 191 ALA B C 1
ATOM 3138 O O . ALA B 1 191 ? 28.797 16.266 7.391 1 48.44 191 ALA B O 1
#

pLDDT: mean 85.43, std 14.66, range [35.22, 98.75]

Sequence (382 aa):
MNPTDLRVIKTKRALSDSLFKLLENTMFSSITVNMICEEALVHRTTFYKHFYDKYDLLSYLLQNVTKGYFEKDLRDRIHQPFQSIATFIDFPITKISEKQKHDPKFFETGASIFIEKLRQDIEDNKDKIEVDSDVPIDLVARVFEATIQAMGEWNNVNECYPVDSDTSSKVSLEKLDEMFNKLVNIKIKDAMNPTDLRVIKTKRALSDSLFKLLENTMFSSITVNMICEEALVHRTTFYKHFYDKYDLLSYLLQNVTKGYFEKDLRDRIHQPFQSIATFIDFPITKISEKQKHDPKFFETGASIFIEKLRQDIEDNKDKIEVDSDVPIDLVARVFEATIQAMGEWNNVNECYPVDSDTSSKVSLEKLDEMFNKLVNIKIKDA

Secondary structure (DSSP, 8-state):
--TT-HHHHHHHHHHHHHHHHHHTTS-GGG--HHHHHHHHT--HHHHHHH-SSHHHHHHHHHHHHTHHHHHS-HHHHHHSHHHHHHTT--HHHHHHHHHHTT-HHHHHHHHHHHHHHHHHHHHHTTTTEE--TTS-HHHHHHHHHHHHHHHHHHHHHTTTS----S--S---HHHHHHHHHHHB--EEPP-/--TTSHHHHHHHHHHHHHHHHHHTTS-GGG--HHHHHHHHT--HHHHHHH-SSHHHHHHHHHHHHTHHHHHS-HHHHHHSHHHHHHTT--HHHHHHHHHHTT-HHHHHHHHHHHHHHHHHHHHHTTTTEE--TTS-HHHHHHHHHHHHHHHHHHHH-TTTS----S--S---HHHHHHHHHHHB--EEPP-

Nearest PDB structures (foldseek):
  5f27-assembly1_A-2  TM=4.926E-01  e=4.515E-04  Mycobacterium tuberculosis CDC1551
  3qkx-assembly1_A  TM=5.298E-01  e=5.125E-03  Haemophilus influenzae
  3cjd-assembly1_A  TM=4.712E-01  e=1.307E-03  Jannaschia sp. CCS1
  3bjb-assembly3_E  TM=5.013E-01  e=2.589E-02  Rhodococcus jostii RHA1
  2pz9-assembly1_A-2  TM=4.886E-01  e=1.015E-01  Streptomyces coelicolor A3(2)

InterPro domains:
  IPR001647 DNA-binding HTH domain, TetR-type [PS50977] (9-69)
  IPR009057 Homedomain-like superfamily [SSF46689] (6-70)
  IPR050624 Nucleoid occlusion factor SlmA/HTH-type transcriptional regulator [PTHR43479] (1-184)

Foldseek 3Di:
DPCPPPVNVLLLVLLLVLVLVCLLAHAPVPDALVSSCVSSVHDSVVVVVNAVGVLRSLLVNLCVLCVQLLVDDPQCCLLQVLVSVVVRDDPSVVSSCVSHVPPVSSVVSNLVSQLVSQLVVCVVVVVFKDDDPVDDSSVVSNVSVVLVVVLVCVLVPVPPPVPVPPPPHRDDSVVSSVVSVVPDDIHTHDD/DPCPPPVNVLLLVLLLVLVLVCLLAHAPVPDALVSSCVSSVHDSVVVVVNAVGVLRSLLVNLCVLCVQLLPDDPQCCQLQVLVSVVVSDDPSNVSSCVSHVPPPSSVVSNLVSQLVSQLVNCVVVVVFKPDDPVDDSSVVSNVSSVLVVVLVCVLVPVPPPVPVPPPPHRDDSVVSSVVSVVPDDIHTHDD

Radius of gyration: 22.98 Å; Cα contacts (8 Å, |Δi|>4): 380; chains: 2; bounding box: 52×74×42 Å